Protein AF-A0AAU8BNZ2-F1 (afdb_monomer)

Sequence (186 aa):
MNMQTFDKTEQQNPQNFIAQAVFAVEMVDAGEPTQKQKMAKQLLDTLFPLEIGSHEDVVSYEINYRHVQAFFKNGQHSGLRHNKHFVAYTGDECNPDNILFRDESGTHVEMTIARSKGTGCLELVEIDDIQIETCTTFGAYKEIGLRHWVSLVKGDEKRHPSASNEDKEYVAKGGDDYCLTFSYAC

pLDDT: mean 83.49, std 17.75, range [32.28, 98.56]

InterPro domains:
  IPR006253 Malate synthase G [PTHR42739] (18-180)
  IPR011076 Malate synthase superfamily [SSF51645] (37-180)
  IPR048357 Malate synthase G, alpha-beta insertion domain [PF20658] (39-102)

Nearest PDB structures (foldseek):
  7yqm-assembly1_A  TM=6.591E-01  e=4.263E-10  Escherichia coli DH5[alpha]
  7yqn-assembly2_B  TM=6.707E-01  e=1.363E-09  Escherichia coli DH5[alpha]
  1p7t-assembly2_B  TM=6.413E-01  e=1.900E-09  Escherichia coli str. K-12 substr. W3110
  1d8c-assembly1_A  TM=6.359E-01  e=2.371E-09  Escherichia coli
  5oas-assembly1_A  TM=6.299E-01  e=2.959E-09  Pseudomonas aeruginosa PAO1

Radius of gyration: 17.85 Å; Cα contacts (8 Å, |Δi|>4): 347; chains: 1; bounding box: 49×50×46 Å

Solvent-accessible surface area (backbone atoms only — not comparable to full-atom values): 10464 Å² total; per-residue (Å²): 140,81,87,80,81,81,80,83,73,79,74,82,52,71,71,54,55,55,50,53,51,52,55,52,25,60,59,29,73,76,44,59,73,70,54,27,48,49,48,56,25,52,47,41,41,70,78,60,30,42,63,57,77,53,58,72,59,21,40,46,54,30,54,54,96,62,33,60,35,38,30,34,89,87,75,50,70,27,42,42,62,59,59,80,28,58,48,29,31,35,76,44,48,80,54,44,43,31,44,30,34,35,53,95,91,66,48,42,36,38,39,31,49,43,85,77,87,73,84,84,65,96,50,66,56,50,69,55,32,37,31,40,52,47,74,52,66,41,69,100,80,38,49,37,32,37,39,35,37,36,35,52,62,43,45,46,102,84,58,44,82,33,74,48,76,57,68,45,76,31,37,22,48,87,70,46,85,38,76,46,60,27,63,46,77,99

Foldseek 3Di:
DDDDDPPPPPPPDPVVLVVVLQVLLVVLLVDDPVVNQVSVQVNCCVQFNWPDDTLQFFQAWAQDLLFIWTAGPVRDITTTPDRQQFWWFDDHRRHTQKTWGAGPVRKIKIWGWDDDPPPVDRDRTGTPWIWTWDWDFDDPVSQKIFIKIWTRSDADPVRHTDIDQAKDWGQTSVRDIDIDHRMDTD

Organism: NCBI:txid3016528

Secondary structure (DSSP, 8-state):
-------------HHHHHHHHHHHHHHHHTS-HHHHHHHHHHHHHHHS-BSSS-GGGEEEEEEETTEEEEEETTS-EE-BTTGGGEEEEEEETTEEEEEEEE-TTS-EEEEEEP-----SS-PPPPEEEEEEEEEEEESTT--EEEEEEEEEEEE-TT--EEEE---EEEEETTSSEEEE-SEEE-

Mean predicted aligned error: 8.46 Å

Structure (mmCIF, N/CA/C/O backbone):
data_AF-A0AAU8BNZ2-F1
#
_entry.id   AF-A0AAU8BNZ2-F1
#
loop_
_atom_site.group_PDB
_atom_site.id
_atom_site.type_symbol
_atom_site.label_atom_id
_atom_site.label_alt_id
_atom_site.label_comp_id
_atom_site.label_asym_id
_atom_site.label_entity_id
_atom_site.label_seq_id
_atom_site.pdbx_PDB_ins_code
_atom_site.Cartn_x
_atom_site.Cartn_y
_atom_site.Cartn_z
_atom_site.occupancy
_atom_site.B_iso_or_equiv
_atom_site.auth_seq_id
_atom_site.auth_comp_id
_atom_site.auth_asym_id
_atom_site.auth_atom_id
_atom_site.pdbx_PDB_model_num
ATOM 1 N N . MET A 1 1 ? -20.213 36.371 -26.507 1.00 44.88 1 MET A N 1
ATOM 2 C CA . MET A 1 1 ? -20.016 34.915 -26.365 1.00 44.88 1 MET A CA 1
ATOM 3 C C . MET A 1 1 ? -18.618 34.611 -26.846 1.00 44.88 1 MET A C 1
ATOM 5 O O . MET A 1 1 ? -18.329 35.002 -27.962 1.00 44.88 1 MET A O 1
ATOM 9 N N . ASN A 1 2 ? -17.776 34.020 -26.001 1.00 32.28 2 ASN A N 1
ATOM 10 C CA . ASN A 1 2 ? -16.643 33.179 -26.390 1.00 32.28 2 ASN A CA 1
ATOM 11 C C . ASN A 1 2 ? -16.198 32.434 -25.127 1.00 32.28 2 ASN A C 1
ATOM 13 O O . ASN A 1 2 ? -15.594 33.013 -24.229 1.00 32.28 2 ASN A O 1
ATOM 17 N N . MET A 1 3 ? -16.621 31.171 -25.050 1.00 37.97 3 MET A N 1
ATOM 18 C CA . MET A 1 3 ? -16.134 30.170 -24.106 1.00 37.97 3 MET A CA 1
ATOM 19 C C . MET A 1 3 ? -14.663 29.913 -24.410 1.00 37.97 3 MET A C 1
ATOM 21 O O . MET A 1 3 ? -14.335 29.507 -25.521 1.00 37.97 3 MET A O 1
ATOM 25 N N . GLN A 1 4 ? -13.798 30.108 -23.423 1.00 39.19 4 GLN A N 1
ATOM 26 C CA . GLN A 1 4 ? -12.529 29.400 -23.382 1.00 39.19 4 GLN A CA 1
ATOM 27 C C . GLN A 1 4 ? -12.744 28.194 -22.475 1.00 39.19 4 GLN A C 1
ATOM 29 O O . GLN A 1 4 ? -12.939 28.314 -21.267 1.00 39.19 4 GLN A O 1
ATOM 34 N N . THR A 1 5 ? -12.828 27.035 -23.114 1.00 37.66 5 THR A N 1
ATOM 35 C CA . THR A 1 5 ? -12.771 25.720 -22.493 1.00 37.66 5 THR A CA 1
ATOM 36 C C . THR A 1 5 ? -11.451 25.598 -21.743 1.00 37.66 5 THR A C 1
ATOM 38 O O . THR A 1 5 ? -10.381 25.667 -22.342 1.00 37.66 5 THR A O 1
ATOM 41 N N . PHE A 1 6 ? -11.534 25.452 -20.422 1.00 34.31 6 PHE A N 1
ATOM 42 C CA . PHE A 1 6 ? -10.404 25.039 -19.604 1.00 34.31 6 PHE A CA 1
ATOM 43 C C . PHE A 1 6 ? -10.129 23.563 -19.894 1.00 34.31 6 PHE A C 1
ATOM 45 O O . PHE A 1 6 ? -10.823 22.688 -19.377 1.00 34.31 6 PHE A O 1
ATOM 52 N N . ASP A 1 7 ? -9.131 23.299 -20.732 1.00 32.88 7 ASP A N 1
ATOM 53 C CA . ASP A 1 7 ? -8.509 21.983 -20.834 1.00 32.88 7 ASP A CA 1
ATOM 54 C C . ASP A 1 7 ? -7.762 21.705 -19.522 1.00 32.88 7 ASP A C 1
ATOM 56 O O . ASP A 1 7 ? -6.648 22.177 -19.289 1.00 32.88 7 ASP A O 1
ATOM 60 N N . LYS A 1 8 ? -8.413 20.966 -18.618 1.00 37.59 8 LYS A N 1
ATOM 61 C CA . LYS A 1 8 ? -7.776 20.361 -17.447 1.00 37.59 8 LYS A CA 1
ATOM 62 C C . LYS A 1 8 ? -7.014 19.117 -17.893 1.00 37.59 8 LYS A C 1
ATOM 64 O O . LYS A 1 8 ? -7.462 17.993 -17.697 1.00 37.59 8 LYS A O 1
ATOM 69 N N . THR A 1 9 ? -5.830 19.337 -18.442 1.00 37.81 9 THR A N 1
ATOM 70 C CA . THR A 1 9 ? -4.761 18.336 -18.423 1.00 37.81 9 THR A CA 1
ATOM 71 C C . THR A 1 9 ? -3.697 18.847 -17.465 1.00 37.81 9 THR A C 1
ATOM 73 O O . THR A 1 9 ? -2.650 19.345 -17.866 1.00 37.81 9 THR A O 1
ATOM 76 N N . GLU A 1 10 ? -3.991 18.771 -16.165 1.00 39.38 10 GLU A N 1
ATOM 77 C CA . GLU A 1 10 ? -2.924 18.745 -15.167 1.00 39.38 10 GLU A CA 1
ATOM 78 C C . GLU A 1 10 ? -2.224 17.398 -15.333 1.00 39.38 10 GLU A C 1
ATOM 80 O O . GLU A 1 10 ? -2.637 16.380 -14.784 1.00 39.38 10 GLU A O 1
ATOM 85 N N . GLN A 1 11 ? -1.189 17.381 -16.169 1.00 39.09 11 GLN A N 1
ATOM 86 C CA . GLN A 1 11 ? -0.196 16.322 -16.135 1.00 39.09 11 GLN A CA 1
ATOM 87 C C . GLN A 1 11 ? 0.380 16.316 -14.716 1.00 39.09 11 GLN A C 1
ATOM 89 O O . GLN A 1 11 ? 1.085 17.249 -14.325 1.00 39.09 11 GLN A O 1
ATOM 94 N N . GLN A 1 12 ? 0.028 15.302 -13.925 1.00 42.19 12 GLN A N 1
ATOM 95 C CA . GLN A 1 12 ? 0.607 15.074 -12.606 1.00 42.19 12 GLN A CA 1
ATOM 96 C C . GLN A 1 12 ? 2.117 14.880 -12.782 1.00 42.19 12 GLN A C 1
ATOM 98 O O . GLN A 1 12 ? 2.588 13.836 -13.225 1.00 42.19 12 GLN A O 1
ATOM 103 N N . ASN A 1 13 ? 2.880 15.937 -12.501 1.00 40.50 13 ASN A N 1
ATOM 104 C CA . ASN A 1 13 ? 4.335 15.900 -12.479 1.00 40.50 13 ASN A CA 1
ATOM 105 C C . ASN A 1 13 ? 4.779 14.897 -11.391 1.00 40.50 13 ASN A C 1
ATOM 107 O O . ASN A 1 13 ? 4.396 15.095 -10.236 1.00 40.50 13 ASN A O 1
ATOM 111 N N . PRO A 1 14 ? 5.599 13.874 -11.696 1.00 46.03 14 PRO A N 1
ATOM 112 C CA . PRO A 1 14 ? 6.108 12.910 -10.711 1.00 46.03 14 PRO A CA 1
ATOM 113 C C . PRO A 1 14 ? 6.789 13.564 -9.496 1.00 46.03 14 PRO A C 1
ATOM 115 O O . PRO A 1 14 ? 6.721 13.048 -8.382 1.00 46.03 14 PRO A O 1
ATOM 118 N N . GLN A 1 15 ? 7.381 14.753 -9.676 1.00 48.25 15 GLN A N 1
ATOM 119 C CA . GLN A 1 15 ? 7.968 15.535 -8.579 1.00 48.25 15 GLN A CA 1
ATOM 120 C C . GLN A 1 15 ? 6.926 16.043 -7.567 1.00 48.25 15 GLN A C 1
ATOM 122 O O . GLN A 1 15 ? 7.262 16.235 -6.401 1.00 48.25 15 GLN A O 1
ATOM 127 N N . ASN A 1 16 ? 5.663 16.217 -7.971 1.00 56.03 16 ASN A N 1
ATOM 128 C CA . ASN A 1 16 ? 4.590 16.637 -7.068 1.00 56.03 16 ASN A CA 1
ATOM 129 C C . ASN A 1 16 ? 4.099 15.484 -6.187 1.00 56.03 16 ASN A C 1
ATOM 131 O O . ASN A 1 16 ? 3.723 15.737 -5.050 1.00 56.03 16 ASN A O 1
ATOM 135 N N . PHE A 1 17 ? 4.128 14.240 -6.672 1.00 61.19 17 PHE A N 1
ATOM 136 C CA . PHE A 1 17 ? 3.669 13.070 -5.915 1.00 61.19 17 PHE A CA 1
ATOM 137 C C . PHE A 1 17 ? 4.574 12.789 -4.713 1.00 61.19 17 PHE A C 1
ATOM 139 O O . PHE A 1 17 ? 4.103 12.703 -3.582 1.00 61.19 17 PHE A O 1
ATOM 146 N N . ILE A 1 18 ? 5.890 12.743 -4.944 1.00 62.84 18 ILE A N 1
ATOM 147 C CA . ILE A 1 18 ? 6.873 12.543 -3.874 1.00 62.84 18 ILE A CA 1
ATOM 148 C C . ILE A 1 18 ? 6.865 13.742 -2.919 1.00 62.84 18 ILE A C 1
ATOM 150 O O . ILE A 1 18 ? 6.886 13.544 -1.713 1.00 62.84 18 ILE A O 1
ATOM 154 N N . ALA A 1 19 ? 6.768 14.979 -3.418 1.00 56.19 19 ALA A N 1
ATOM 155 C CA . ALA A 1 19 ? 6.710 16.160 -2.556 1.00 56.19 19 ALA A CA 1
ATOM 156 C C . ALA A 1 19 ? 5.435 16.212 -1.694 1.00 56.19 19 ALA A C 1
ATOM 158 O O . ALA A 1 19 ? 5.510 16.564 -0.521 1.00 56.19 19 ALA A O 1
ATOM 159 N N . GLN A 1 20 ? 4.275 15.839 -2.243 1.00 60.69 20 GLN A N 1
ATOM 160 C CA . GLN A 1 20 ? 3.019 15.748 -1.490 1.00 60.69 20 GLN A CA 1
ATOM 161 C C . GLN A 1 20 ? 3.072 14.633 -0.447 1.00 60.69 20 GLN A C 1
ATOM 163 O O . GLN A 1 20 ? 2.649 14.846 0.687 1.00 60.69 20 GLN A O 1
ATOM 168 N N . ALA A 1 21 ? 3.638 13.480 -0.806 1.00 60.62 21 ALA A N 1
ATOM 169 C CA . ALA A 1 21 ? 3.847 12.384 0.125 1.00 60.62 21 ALA A CA 1
ATOM 170 C C . ALA A 1 21 ? 4.813 12.786 1.249 1.00 60.62 21 ALA A C 1
ATOM 172 O O . ALA A 1 21 ? 4.456 12.676 2.412 1.00 60.62 21 ALA A O 1
ATOM 173 N N . VAL A 1 22 ? 5.986 13.340 0.932 1.00 61.44 22 VAL A N 1
ATOM 174 C CA . VAL A 1 22 ? 6.991 13.787 1.916 1.00 61.44 22 VAL A CA 1
ATOM 175 C C . VAL A 1 22 ? 6.455 14.903 2.821 1.00 61.44 22 VAL A C 1
ATOM 177 O O . VAL A 1 22 ? 6.654 14.853 4.030 1.00 61.44 22 VAL A O 1
ATOM 180 N N . PHE A 1 23 ? 5.715 15.874 2.280 1.00 60.25 23 PHE A N 1
ATOM 181 C CA . PHE A 1 23 ? 5.073 16.915 3.088 1.00 60.25 23 PHE A CA 1
ATOM 182 C C . PHE A 1 23 ? 4.011 16.333 4.034 1.00 60.25 23 PHE A C 1
ATOM 184 O O . PHE A 1 23 ? 3.923 16.723 5.198 1.00 60.25 23 PHE A O 1
ATOM 191 N N . ALA A 1 24 ? 3.219 15.365 3.561 1.00 56.91 24 ALA A N 1
ATOM 192 C CA . ALA A 1 24 ? 2.272 14.652 4.410 1.00 56.91 24 ALA A CA 1
ATOM 193 C C . ALA A 1 24 ? 2.989 13.846 5.511 1.00 56.91 24 ALA A C 1
ATOM 195 O O . ALA A 1 24 ? 2.503 13.808 6.639 1.00 56.91 24 ALA A O 1
ATOM 196 N N . VAL A 1 25 ? 4.165 13.275 5.226 1.00 56.84 25 VAL A N 1
ATOM 197 C CA . VAL A 1 25 ? 5.012 12.559 6.198 1.00 56.84 25 VAL A CA 1
ATOM 198 C C . VAL A 1 25 ? 5.566 13.457 7.293 1.00 56.84 25 VAL A C 1
ATOM 200 O O . VAL A 1 25 ? 5.488 13.101 8.466 1.00 56.84 25 VAL A O 1
ATOM 203 N N . GLU A 1 26 ? 6.088 14.633 6.952 1.00 59.44 26 GLU A N 1
ATOM 204 C CA . GLU A 1 26 ? 6.565 15.582 7.969 1.00 59.44 26 GLU A CA 1
ATOM 205 C C . GLU A 1 26 ? 5.437 15.991 8.927 1.00 59.44 26 GLU A C 1
ATOM 207 O O . GLU A 1 26 ? 5.643 16.126 10.133 1.00 59.44 26 GLU A O 1
ATOM 212 N N . MET A 1 27 ? 4.213 16.117 8.409 1.00 57.69 27 MET A N 1
ATOM 213 C C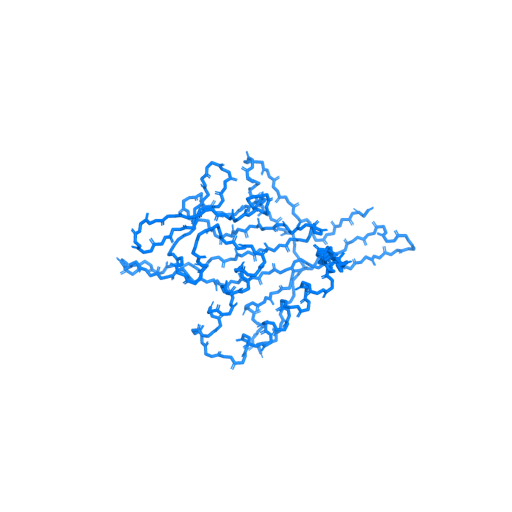A . MET A 1 27 ? 3.025 16.397 9.217 1.00 57.69 27 MET A CA 1
ATOM 214 C C . MET A 1 27 ? 2.586 15.194 10.073 1.00 57.69 27 MET A C 1
ATOM 216 O O . MET A 1 27 ? 2.030 15.386 11.156 1.00 57.69 27 MET A O 1
ATOM 220 N N . VAL A 1 28 ? 2.836 13.964 9.610 1.00 55.91 28 VAL A N 1
ATOM 221 C CA . VAL A 1 28 ? 2.556 12.711 10.333 1.00 55.91 28 VAL A CA 1
ATOM 222 C C . VAL A 1 28 ? 3.452 12.554 11.564 1.00 55.91 28 VAL A C 1
ATOM 224 O O . VAL A 1 28 ? 2.973 12.108 12.608 1.00 55.91 28 VAL A O 1
ATOM 227 N N . ASP A 1 29 ? 4.734 12.908 11.463 1.00 58.22 29 ASP A N 1
ATOM 228 C CA . ASP A 1 29 ? 5.708 12.693 12.542 1.00 58.22 29 ASP A CA 1
ATOM 229 C C . ASP A 1 29 ? 5.550 13.670 13.725 1.00 58.22 29 ASP A C 1
ATOM 231 O O . ASP A 1 29 ? 5.954 13.392 14.855 1.00 58.22 29 ASP A O 1
ATOM 235 N N . ALA A 1 30 ? 4.863 14.792 13.500 1.00 59.09 30 ALA A N 1
ATOM 236 C CA . ALA A 1 30 ? 4.565 15.788 14.526 1.00 59.09 30 ALA A CA 1
ATOM 237 C C . ALA A 1 30 ? 3.330 15.457 15.401 1.00 59.09 30 ALA A C 1
ATOM 239 O O . ALA A 1 30 ? 3.018 16.220 16.318 1.00 59.09 30 ALA A O 1
ATOM 240 N N . GLY A 1 31 ? 2.599 14.368 15.118 1.00 58.19 31 GLY A N 1
ATOM 241 C CA . GLY A 1 31 ? 1.284 14.078 15.706 1.00 58.19 31 GLY A CA 1
ATOM 242 C C . GLY A 1 31 ? 1.212 12.853 16.628 1.00 58.19 31 GLY A C 1
ATOM 243 O O . GLY A 1 31 ? 2.013 11.926 16.551 1.00 58.19 31 GLY A O 1
ATOM 244 N N . GLU A 1 32 ? 0.187 12.823 17.485 1.00 70.88 32 GLU A N 1
ATOM 245 C CA . GLU A 1 32 ? -0.211 11.641 18.268 1.00 70.88 32 GLU A CA 1
ATOM 246 C C . GLU A 1 32 ? -0.549 10.434 17.355 1.00 70.88 32 GLU A C 1
ATOM 248 O O . GLU A 1 32 ? -0.967 10.639 16.208 1.00 70.88 32 GLU A O 1
ATOM 253 N N . PRO A 1 33 ? -0.462 9.175 17.839 1.00 75.19 33 PRO A N 1
ATOM 254 C CA . PRO A 1 33 ? -0.660 7.965 17.025 1.00 75.19 33 PRO A CA 1
ATOM 255 C C . PRO A 1 33 ? -1.929 7.961 16.154 1.00 75.19 33 PRO A C 1
ATOM 257 O O . PRO A 1 33 ? -1.894 7.562 14.991 1.00 75.19 33 PRO A O 1
ATOM 260 N N . THR A 1 34 ? -3.045 8.472 16.677 1.00 78.94 34 THR A N 1
ATOM 261 C CA . THR A 1 34 ? -4.320 8.567 15.948 1.00 78.94 34 THR A CA 1
ATOM 262 C C . THR A 1 34 ? -4.250 9.527 14.758 1.00 78.94 34 THR A C 1
ATOM 264 O O . THR A 1 34 ? -4.819 9.258 13.700 1.00 78.94 34 THR A O 1
ATOM 267 N N . GLN A 1 35 ? -3.544 10.649 14.909 1.00 81.00 35 GLN A N 1
ATOM 268 C CA . GLN A 1 35 ? -3.392 11.644 13.848 1.00 81.00 35 GLN A CA 1
ATOM 269 C C . GLN A 1 35 ? -2.527 11.095 12.710 1.00 81.00 35 GLN A C 1
ATOM 271 O O . GLN A 1 35 ? -2.841 11.287 11.537 1.00 81.00 35 GLN A O 1
ATOM 276 N N . LYS A 1 36 ? -1.480 10.352 13.071 1.00 80.62 36 LYS A N 1
ATOM 277 C CA . LYS A 1 36 ? -0.600 9.636 12.149 1.00 80.62 36 LYS A CA 1
ATOM 278 C C . LYS A 1 36 ? -1.350 8.608 11.306 1.00 80.62 36 LYS A C 1
ATOM 280 O O . LYS A 1 36 ? -1.219 8.619 10.085 1.00 80.62 36 LYS A O 1
ATOM 285 N N . GLN A 1 37 ? -2.205 7.798 11.934 1.00 87.75 37 GLN A N 1
ATOM 286 C CA . GLN A 1 37 ? -3.071 6.856 11.216 1.00 87.75 37 GLN A CA 1
ATOM 287 C C . GLN A 1 37 ? -4.009 7.563 10.238 1.00 87.75 37 GLN A C 1
ATOM 289 O O . GLN A 1 37 ? -4.119 7.160 9.081 1.00 87.75 37 GLN A O 1
ATOM 294 N N . LYS A 1 38 ? -4.654 8.649 10.675 1.00 88.62 38 LYS A N 1
ATOM 295 C CA . LYS A 1 38 ? -5.543 9.425 9.808 1.00 88.62 38 LYS A CA 1
ATOM 296 C C . LYS A 1 38 ? -4.813 9.940 8.568 1.00 88.62 38 LYS A C 1
ATOM 298 O O . LYS A 1 38 ? -5.280 9.746 7.454 1.00 88.62 38 LYS A O 1
ATOM 303 N N . MET A 1 39 ? -3.645 10.542 8.756 1.00 85.19 39 MET A N 1
ATOM 304 C CA . MET A 1 39 ? -2.854 11.107 7.664 1.00 85.19 39 MET A CA 1
ATOM 305 C C . MET A 1 39 ? -2.344 10.040 6.684 1.00 85.19 39 MET A C 1
ATOM 307 O O . MET A 1 39 ? -2.421 10.246 5.476 1.00 85.19 39 MET A O 1
ATOM 311 N N . ALA A 1 40 ? -1.902 8.876 7.173 1.00 89.00 40 ALA A N 1
ATOM 312 C CA . ALA A 1 40 ? -1.520 7.753 6.312 1.00 89.00 40 ALA A CA 1
ATOM 313 C C . ALA A 1 40 ? -2.688 7.300 5.416 1.00 89.00 40 ALA A C 1
ATOM 315 O O . ALA A 1 40 ? -2.525 7.079 4.218 1.00 89.00 40 ALA A O 1
ATOM 316 N N . LYS A 1 41 ? -3.898 7.225 5.975 1.00 92.81 41 LYS A N 1
ATOM 317 C CA . LYS A 1 41 ? -5.099 6.847 5.222 1.00 92.81 41 LYS A CA 1
ATOM 318 C C . LYS A 1 41 ? -5.553 7.933 4.241 1.00 92.81 41 LYS A C 1
ATOM 320 O O . LYS A 1 41 ? -5.935 7.610 3.122 1.00 92.81 41 LYS A O 1
ATOM 325 N N . GLN A 1 42 ? -5.419 9.208 4.601 1.00 91.06 42 GLN A N 1
ATOM 326 C CA . GLN A 1 42 ? -5.664 10.333 3.687 1.00 91.06 42 GLN A CA 1
ATOM 327 C C . GLN A 1 42 ? -4.679 10.371 2.516 1.00 91.06 42 GLN A C 1
ATOM 329 O O . GLN A 1 42 ? -5.050 10.747 1.400 1.00 91.06 42 GLN A O 1
ATOM 334 N N . LEU A 1 43 ? -3.428 9.965 2.750 1.00 89.25 43 LEU A N 1
ATOM 335 C CA . LEU A 1 43 ? -2.461 9.782 1.677 1.00 89.25 43 LEU A CA 1
ATOM 336 C C . LEU A 1 43 ? -2.964 8.714 0.699 1.00 89.25 43 LEU A C 1
ATOM 338 O O . LEU A 1 43 ? -3.023 8.979 -0.497 1.00 89.25 43 LEU A O 1
ATOM 342 N N . LEU A 1 44 ? -3.417 7.557 1.186 1.00 93.56 44 LEU A N 1
ATOM 343 C CA . LEU A 1 44 ? -4.000 6.519 0.328 1.00 93.56 44 LEU A CA 1
ATOM 344 C C . LEU A 1 44 ? -5.225 7.023 -0.447 1.00 93.56 44 LEU A C 1
ATOM 346 O O . LEU A 1 44 ? -5.301 6.791 -1.647 1.00 93.56 44 LEU A O 1
ATOM 350 N N . ASP A 1 45 ? -6.122 7.792 0.178 1.00 94.62 45 ASP A N 1
ATOM 351 C CA . ASP A 1 45 ? -7.262 8.405 -0.527 1.00 94.62 45 ASP A CA 1
ATOM 352 C C . ASP A 1 45 ? -6.824 9.365 -1.643 1.00 94.62 45 ASP A C 1
ATOM 354 O O . ASP A 1 45 ? -7.513 9.514 -2.653 1.00 94.62 45 ASP A O 1
ATOM 358 N N . THR A 1 46 ? -5.677 10.021 -1.477 1.00 91.19 46 THR A N 1
ATOM 359 C CA . THR A 1 46 ? -5.129 10.943 -2.477 1.00 91.19 46 THR A CA 1
ATOM 360 C C . THR A 1 46 ? -4.480 10.189 -3.637 1.00 91.19 46 THR A C 1
ATOM 362 O O . THR A 1 46 ? -4.699 10.541 -4.796 1.00 91.19 46 THR A O 1
ATOM 365 N N . LEU A 1 47 ? -3.681 9.159 -3.338 1.00 90.50 47 LEU A N 1
ATOM 366 C CA . LEU A 1 47 ? -2.879 8.444 -4.336 1.00 90.50 47 LEU A CA 1
ATOM 367 C C . LEU A 1 47 ? -3.667 7.325 -5.032 1.00 90.50 47 LEU A C 1
ATOM 369 O O . LEU A 1 47 ? -3.576 7.154 -6.246 1.00 90.50 47 LEU A O 1
ATOM 373 N N . PHE A 1 48 ? -4.462 6.576 -4.270 1.00 95.12 48 PHE A N 1
ATOM 374 C CA . PHE A 1 48 ? -5.176 5.376 -4.705 1.00 95.12 48 PHE A CA 1
ATOM 375 C C . PHE A 1 48 ? -6.626 5.382 -4.193 1.00 95.12 48 PHE A C 1
ATOM 377 O O . PHE A 1 48 ? -7.028 4.450 -3.504 1.00 95.12 48 PHE A O 1
ATOM 384 N N . PRO A 1 49 ? -7.438 6.403 -4.538 1.00 96.75 49 PRO A N 1
ATOM 385 C CA . PRO A 1 49 ? -8.780 6.564 -3.988 1.00 96.75 49 PRO A CA 1
ATOM 386 C C . PRO A 1 49 ? -9.647 5.324 -4.190 1.00 96.75 49 PRO A C 1
ATOM 388 O O . PRO A 1 49 ? -9.661 4.731 -5.276 1.00 96.75 49 PRO A O 1
ATOM 391 N N . LEU A 1 50 ? -10.462 5.011 -3.184 1.00 98.31 50 LEU A N 1
ATOM 392 C CA . LEU A 1 50 ? -11.562 4.065 -3.322 1.00 98.31 50 LEU A CA 1
ATOM 393 C C . LEU A 1 50 ? -12.626 4.611 -4.289 1.00 98.31 50 LEU A C 1
ATOM 395 O O . LEU A 1 50 ? -12.793 5.824 -4.476 1.00 98.31 50 LEU A O 1
ATOM 399 N N . GLU A 1 51 ? -13.351 3.706 -4.943 1.00 98.06 51 GLU A N 1
ATOM 400 C CA . GLU A 1 51 ? -14.512 4.086 -5.751 1.00 98.06 51 GLU A CA 1
ATOM 401 C C . GLU A 1 51 ? -15.602 4.713 -4.869 1.00 98.06 51 GLU A C 1
ATOM 403 O O . GLU A 1 51 ? -16.156 5.760 -5.214 1.00 98.06 51 GLU A O 1
ATOM 408 N N . ILE A 1 52 ? -15.846 4.109 -3.702 1.00 96.56 52 ILE A N 1
ATOM 409 C CA . ILE A 1 52 ? -16.819 4.535 -2.700 1.00 96.56 52 ILE A CA 1
ATOM 410 C C . ILE A 1 52 ? -16.159 4.513 -1.316 1.00 96.56 52 ILE A C 1
ATOM 412 O O . ILE A 1 52 ? -15.502 3.544 -0.946 1.00 96.56 52 ILE A O 1
ATOM 416 N N . GLY A 1 53 ? -16.397 5.558 -0.522 1.00 96.62 53 GLY A N 1
ATOM 417 C CA . GLY A 1 53 ? -15.868 5.669 0.840 1.00 96.62 53 GLY A CA 1
ATOM 418 C C . GLY A 1 53 ? -14.437 6.205 0.892 1.00 96.62 53 GLY A C 1
ATOM 419 O O . GLY A 1 53 ? -13.955 6.805 -0.067 1.00 96.62 53 GLY A O 1
ATOM 420 N N . SER A 1 54 ? -13.795 6.020 2.044 1.00 97.31 54 SER A N 1
ATOM 421 C CA . SER A 1 54 ? -12.431 6.467 2.339 1.00 97.31 54 SER A CA 1
ATOM 422 C C . SER A 1 54 ? -11.658 5.351 3.033 1.00 97.31 54 SER A C 1
ATOM 424 O O . SER A 1 54 ? -12.237 4.575 3.800 1.00 97.31 54 SER A O 1
ATOM 426 N N . HIS A 1 55 ? -10.343 5.303 2.810 1.00 97.06 55 HIS A N 1
ATOM 427 C CA . HIS A 1 55 ? -9.437 4.418 3.542 1.00 97.06 55 HIS A CA 1
ATOM 428 C C . HIS A 1 55 ? -9.536 4.607 5.073 1.00 97.06 55 HIS A C 1
ATOM 430 O O . HIS A 1 55 ? -9.286 3.653 5.817 1.00 97.06 55 HIS A O 1
ATOM 436 N N . GLU A 1 56 ? -9.953 5.792 5.558 1.00 95.38 56 GLU A N 1
ATOM 437 C CA . GLU A 1 56 ? -10.212 6.097 6.979 1.00 95.38 56 GLU A CA 1
ATOM 438 C C . GLU A 1 56 ? -11.177 5.097 7.637 1.00 95.38 56 GLU A C 1
ATOM 440 O O . GLU A 1 56 ? -10.914 4.649 8.758 1.00 95.38 56 GLU A O 1
ATOM 445 N N . ASP A 1 57 ? -12.220 4.682 6.914 1.00 96.12 57 ASP A N 1
ATOM 446 C CA . ASP A 1 57 ? -13.342 3.887 7.433 1.00 96.12 57 ASP A CA 1
ATOM 447 C C . ASP A 1 57 ? -13.196 2.370 7.222 1.00 96.12 57 ASP A C 1
ATOM 449 O O . ASP A 1 57 ? -14.072 1.589 7.615 1.00 96.12 57 ASP A O 1
ATOM 453 N N . VAL A 1 58 ? -12.098 1.942 6.598 1.00 96.75 58 VAL A N 1
ATOM 454 C CA . VAL A 1 58 ? -11.857 0.537 6.257 1.00 96.75 58 VAL A CA 1
ATOM 455 C C . VAL A 1 58 ? -11.557 -0.283 7.509 1.00 96.75 58 VAL A C 1
ATOM 457 O O . VAL A 1 58 ? -10.844 0.162 8.411 1.00 96.75 58 VAL A O 1
ATOM 460 N N . VAL A 1 59 ? -12.095 -1.501 7.552 1.00 95.25 59 VAL A N 1
ATOM 461 C CA . VAL A 1 59 ? -11.890 -2.474 8.640 1.00 95.25 59 VAL A CA 1
ATOM 462 C C . VAL A 1 59 ? -11.042 -3.666 8.212 1.00 95.25 59 VAL A C 1
ATOM 464 O O . VAL A 1 59 ? -10.349 -4.247 9.039 1.00 95.25 59 VAL A O 1
ATOM 467 N N . SER A 1 60 ? -11.054 -3.999 6.923 1.00 94.69 60 SER A N 1
ATOM 468 C CA . SER A 1 60 ? -10.183 -5.008 6.327 1.00 94.69 60 SER A CA 1
ATOM 469 C C . SER A 1 60 ? -9.998 -4.744 4.836 1.00 94.69 60 SER A C 1
ATOM 471 O O . SER A 1 60 ? -10.856 -4.146 4.179 1.00 94.69 60 SER A O 1
ATOM 473 N N . TYR A 1 61 ? -8.864 -5.202 4.316 1.00 96.94 61 TYR A N 1
ATOM 474 C CA . TYR A 1 61 ? -8.636 -5.338 2.885 1.00 96.94 61 TYR A CA 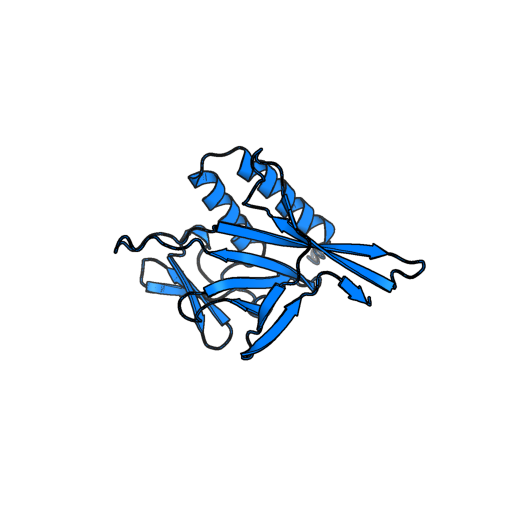1
ATOM 475 C C . TYR A 1 61 ? -8.585 -6.817 2.539 1.00 96.94 61 TYR A C 1
ATOM 477 O O . TYR A 1 61 ? -8.046 -7.605 3.309 1.00 96.94 61 TYR A O 1
ATOM 485 N N . GLU A 1 62 ? -9.094 -7.169 1.371 1.00 97.00 62 GLU A N 1
ATOM 486 C CA . GLU A 1 62 ? -8.972 -8.507 0.802 1.00 97.00 62 GLU A CA 1
ATOM 487 C C . GLU A 1 62 ? -8.610 -8.391 -0.677 1.00 97.00 62 GLU A C 1
ATOM 489 O O . GLU A 1 62 ? -8.903 -7.389 -1.337 1.00 97.00 62 GLU A O 1
ATOM 494 N N . ILE A 1 63 ? -7.985 -9.428 -1.214 1.00 97.4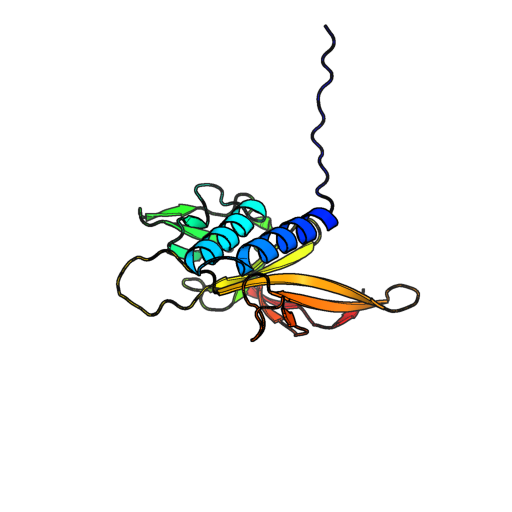4 63 ILE A N 1
ATOM 495 C CA . ILE A 1 63 ? -7.725 -9.587 -2.635 1.00 97.44 63 ILE A CA 1
ATOM 496 C C . ILE A 1 63 ? -8.766 -10.554 -3.183 1.00 97.44 63 ILE A C 1
ATOM 498 O O . ILE A 1 63 ? -8.815 -11.718 -2.808 1.00 97.44 63 ILE A O 1
ATOM 502 N N . ASN A 1 64 ? -9.620 -10.076 -4.082 1.00 94.00 64 ASN A N 1
ATOM 503 C CA . ASN A 1 64 ? -10.681 -10.891 -4.657 1.00 94.00 64 ASN A CA 1
ATOM 504 C C . ASN A 1 64 ? -10.822 -10.599 -6.152 1.00 94.00 64 ASN A C 1
ATOM 506 O O . ASN A 1 64 ? -10.805 -9.443 -6.579 1.00 94.00 64 ASN A O 1
ATOM 510 N N . TYR A 1 65 ? -10.907 -11.656 -6.963 1.00 91.06 65 TYR A N 1
ATOM 511 C CA . TYR A 1 65 ? -10.874 -11.590 -8.428 1.00 91.06 65 TYR A CA 1
ATOM 512 C C . TYR A 1 65 ? -9.746 -10.694 -8.971 1.00 91.06 65 TYR A C 1
ATOM 514 O O . TYR A 1 65 ? -9.952 -9.943 -9.922 1.00 91.06 65 TYR A O 1
ATOM 522 N N . ARG A 1 66 ? -8.539 -10.785 -8.388 1.00 94.19 66 ARG A N 1
ATOM 523 C CA . ARG A 1 66 ? -7.351 -9.996 -8.785 1.00 94.19 66 ARG A CA 1
ATOM 524 C C . ARG A 1 66 ? -7.468 -8.485 -8.528 1.00 94.19 66 ARG A C 1
ATOM 526 O O . ARG A 1 66 ? -6.748 -7.694 -9.144 1.00 94.19 66 ARG A O 1
ATOM 533 N N . HIS A 1 67 ? -8.360 -8.081 -7.628 1.00 96.25 67 HIS A N 1
ATOM 534 C CA . HIS A 1 67 ? -8.587 -6.695 -7.229 1.00 96.25 67 HIS A CA 1
ATOM 535 C C . HIS A 1 67 ? -8.514 -6.541 -5.711 1.00 96.25 67 HIS A C 1
ATOM 537 O O . HIS A 1 67 ? -8.882 -7.455 -4.979 1.00 96.25 67 HIS A O 1
ATOM 543 N N . VAL A 1 68 ? -8.088 -5.365 -5.248 1.00 97.69 68 VAL A N 1
ATOM 544 C CA . VAL A 1 68 ? -8.207 -4.982 -3.836 1.00 97.69 68 VAL A CA 1
ATOM 545 C C . VAL A 1 68 ? -9.663 -4.640 -3.550 1.00 97.69 68 VAL A C 1
ATOM 547 O O . VAL A 1 68 ? -10.253 -3.822 -4.258 1.00 97.69 68 VAL A O 1
ATOM 550 N N . GLN A 1 69 ? -10.219 -5.239 -2.505 1.00 97.75 69 GLN A N 1
ATOM 551 C CA . GLN A 1 69 ? -11.506 -4.883 -1.927 1.00 97.75 69 GLN A CA 1
ATOM 552 C C . GLN A 1 69 ? -11.303 -4.360 -0.510 1.00 97.75 69 GLN A C 1
ATOM 554 O O . GLN A 1 69 ? -10.696 -5.018 0.328 1.00 97.75 69 GLN A O 1
ATOM 559 N N . ALA A 1 70 ? -11.819 -3.166 -0.251 1.00 97.88 70 ALA A N 1
ATOM 560 C CA . ALA A 1 70 ? -11.853 -2.544 1.059 1.00 97.88 70 ALA A CA 1
ATOM 561 C C . ALA A 1 70 ? -13.238 -2.752 1.675 1.00 97.88 70 ALA A C 1
ATOM 563 O O . ALA A 1 70 ? -14.238 -2.364 1.070 1.00 97.88 70 ALA A O 1
ATOM 564 N N . PHE A 1 71 ? -13.301 -3.347 2.863 1.00 96.81 71 PHE A N 1
ATOM 565 C CA . PHE A 1 71 ? -14.546 -3.591 3.589 1.00 96.81 71 PHE A CA 1
ATOM 566 C C . PHE A 1 71 ? -14.770 -2.538 4.669 1.00 96.81 71 PHE A C 1
ATOM 568 O O . PHE A 1 71 ? -13.831 -2.072 5.316 1.00 96.81 71 PHE A O 1
ATOM 575 N N . PHE A 1 72 ? -16.036 -2.197 4.897 1.00 96.31 72 PHE A N 1
ATOM 576 C CA . PHE A 1 72 ? -16.467 -1.201 5.875 1.00 96.31 72 PHE A CA 1
ATOM 577 C C . PHE A 1 72 ? -17.293 -1.837 6.999 1.00 96.31 72 PHE A C 1
ATOM 579 O O . PHE A 1 72 ? -17.893 -2.901 6.843 1.00 96.31 72 PHE A O 1
ATOM 586 N N . LYS A 1 73 ? -17.408 -1.139 8.138 1.00 93.31 73 LYS A N 1
ATOM 587 C CA . LYS A 1 73 ? -18.163 -1.604 9.325 1.00 93.31 73 LYS A CA 1
ATOM 588 C C . LYS A 1 73 ? -19.619 -1.986 9.049 1.00 93.31 73 LYS A C 1
ATOM 590 O O . LYS A 1 73 ? -20.186 -2.802 9.767 1.00 93.31 73 LYS A O 1
ATOM 595 N N . ASN A 1 74 ? -20.238 -1.370 8.046 1.00 91.88 74 ASN A N 1
ATOM 596 C CA . ASN A 1 74 ? -21.629 -1.616 7.667 1.00 91.88 74 ASN A CA 1
ATOM 597 C C . ASN A 1 74 ? -21.803 -2.837 6.738 1.00 91.88 74 ASN A C 1
ATOM 599 O O . ASN A 1 74 ? -22.920 -3.096 6.295 1.00 91.88 74 ASN A O 1
ATOM 603 N N . GLY A 1 75 ? -20.722 -3.559 6.420 1.00 91.38 75 GLY A N 1
ATOM 604 C CA . GLY A 1 75 ? -20.721 -4.707 5.512 1.00 91.38 75 GLY A CA 1
ATOM 605 C C . GLY A 1 75 ? -20.676 -4.344 4.025 1.00 91.38 75 GLY A C 1
ATOM 606 O O . GLY A 1 75 ? -20.666 -5.240 3.183 1.00 91.38 75 GLY A O 1
ATOM 607 N N . GLN A 1 76 ? -20.647 -3.054 3.675 1.00 95.81 76 GLN A N 1
ATOM 608 C CA . GLN A 1 76 ? -20.345 -2.634 2.309 1.00 95.81 76 GLN A CA 1
ATOM 609 C C . GLN A 1 76 ? -18.862 -2.851 2.005 1.00 95.81 76 GLN A C 1
ATOM 611 O O . GLN A 1 76 ? -18.027 -2.907 2.909 1.00 95.81 76 GLN A O 1
ATOM 616 N N . HIS A 1 77 ? -18.545 -2.927 0.717 1.00 96.31 77 HIS A N 1
ATOM 617 C CA . HIS A 1 77 ? -17.180 -2.986 0.220 1.00 96.31 77 HIS A CA 1
ATOM 618 C C . HIS A 1 77 ? -17.013 -2.064 -0.989 1.00 96.31 77 HIS A C 1
ATOM 620 O O . HIS A 1 77 ? -17.989 -1.718 -1.658 1.00 96.31 77 HIS A O 1
ATOM 626 N N . SER A 1 78 ? -15.773 -1.670 -1.262 1.00 97.88 78 SER A N 1
ATOM 627 C CA . SER A 1 78 ? -15.392 -0.886 -2.435 1.00 97.88 78 SER A CA 1
ATOM 628 C C . SER A 1 78 ? -14.085 -1.400 -3.023 1.00 97.88 78 SER A C 1
ATOM 630 O O . SER A 1 78 ? -13.183 -1.800 -2.291 1.00 97.88 78 SER A O 1
ATOM 632 N N . GLY A 1 79 ? -13.956 -1.327 -4.346 1.00 97.88 79 GLY A N 1
ATOM 633 C CA . GLY A 1 79 ? -12.659 -1.417 -5.016 1.00 97.88 79 GLY A CA 1
ATOM 634 C C . GLY A 1 79 ? -11.928 -0.073 -5.038 1.00 97.88 79 GLY A C 1
ATOM 635 O O . GLY A 1 79 ? -12.419 0.937 -4.514 1.00 97.88 79 GLY A O 1
ATOM 636 N N . LEU A 1 80 ? -10.773 -0.051 -5.703 1.00 97.88 80 LEU A N 1
ATOM 637 C CA . LEU A 1 80 ? -10.102 1.194 -6.072 1.00 97.88 80 LEU A CA 1
ATOM 638 C C . LEU A 1 80 ? -10.864 1.858 -7.221 1.00 97.88 80 LEU A C 1
ATOM 640 O O . LEU A 1 80 ? -11.298 1.192 -8.161 1.00 97.88 80 LEU A O 1
ATOM 644 N N . ARG A 1 81 ? -10.905 3.190 -7.240 1.00 97.19 81 ARG A N 1
ATOM 645 C CA . ARG A 1 81 ? -11.411 3.956 -8.389 1.00 97.19 81 ARG A CA 1
ATOM 646 C C . ARG A 1 81 ? -10.669 3.604 -9.679 1.00 97.19 81 ARG A C 1
ATOM 648 O O . ARG A 1 81 ? -11.251 3.581 -10.758 1.00 97.19 81 ARG A O 1
ATOM 655 N N . HIS A 1 82 ? -9.376 3.310 -9.562 1.00 96.12 82 HIS A N 1
ATOM 656 C CA . HIS A 1 82 ? -8.530 2.886 -10.669 1.00 96.12 82 HIS A CA 1
ATOM 657 C C . HIS A 1 82 ? -7.855 1.553 -10.330 1.00 96.12 82 HIS A C 1
ATOM 659 O O . HIS A 1 82 ? -6.674 1.496 -9.992 1.00 96.12 82 HIS A O 1
ATOM 665 N N . ASN A 1 83 ? -8.598 0.453 -10.482 1.00 95.25 83 ASN A N 1
ATOM 666 C CA . ASN A 1 83 ? -8.137 -0.914 -10.190 1.00 95.25 83 ASN A CA 1
ATOM 667 C C . ASN A 1 83 ? -6.822 -1.326 -10.881 1.00 95.25 83 ASN A C 1
ATOM 669 O O . ASN A 1 83 ? -6.173 -2.278 -10.450 1.00 95.25 83 ASN A O 1
ATOM 673 N N . LYS A 1 84 ? -6.403 -0.626 -11.945 1.00 95.38 84 LYS A N 1
ATOM 674 C CA . LYS A 1 84 ? -5.113 -0.856 -12.613 1.00 95.38 84 LYS A CA 1
ATOM 675 C C . LYS A 1 84 ? -3.904 -0.600 -11.705 1.00 95.38 84 LYS A C 1
ATOM 677 O O . LYS A 1 84 ? -2.870 -1.209 -11.956 1.00 95.38 84 LYS A O 1
ATOM 682 N N . HIS A 1 85 ? -4.041 0.258 -10.688 1.00 96.75 85 HIS A N 1
ATOM 683 C CA . HIS A 1 85 ? -2.942 0.608 -9.786 1.00 96.75 85 HIS A CA 1
ATOM 684 C C . HIS A 1 85 ? -2.544 -0.535 -8.866 1.00 96.75 85 HIS A C 1
ATOM 686 O O . HIS A 1 85 ? -1.383 -0.617 -8.499 1.00 96.75 85 HIS A O 1
ATOM 692 N N . PHE A 1 86 ? -3.456 -1.444 -8.526 1.00 98.38 86 PHE A N 1
ATOM 693 C CA . PHE A 1 86 ? -3.079 -2.658 -7.814 1.00 98.38 86 PHE A CA 1
ATOM 694 C C . PHE A 1 86 ? -2.275 -3.586 -8.734 1.00 98.38 86 PHE A C 1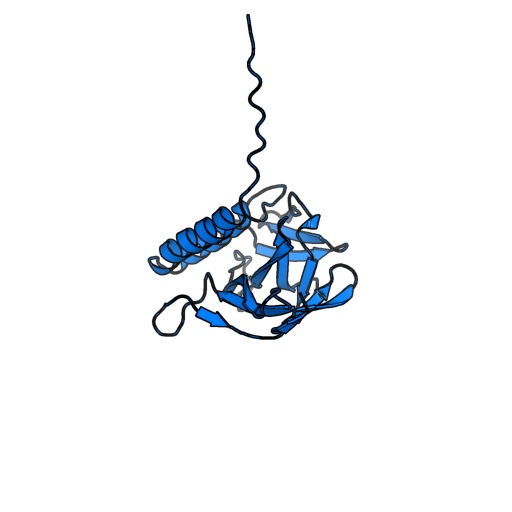
ATOM 696 O O . PHE A 1 86 ? -2.720 -3.915 -9.847 1.00 98.38 86 PHE A O 1
ATOM 703 N N . VAL A 1 87 ? -1.097 -4.008 -8.267 1.00 98.31 87 VAL A N 1
ATOM 704 C CA . VAL A 1 87 ? -0.182 -4.857 -9.043 1.00 98.31 87 VAL A CA 1
ATOM 705 C C . VAL A 1 87 ? 0.213 -6.147 -8.333 1.00 98.31 87 VAL A C 1
ATOM 707 O O . VAL A 1 87 ? 0.297 -7.167 -9.016 1.00 98.31 87 VAL A O 1
ATOM 710 N N . ALA A 1 88 ? 0.408 -6.137 -7.012 1.00 98.50 88 ALA A N 1
ATOM 711 C CA . ALA A 1 88 ? 0.866 -7.308 -6.262 1.00 98.50 88 ALA A CA 1
ATOM 712 C C . ALA A 1 88 ? 0.534 -7.205 -4.762 1.00 98.50 88 ALA A C 1
ATOM 714 O O . ALA A 1 88 ? 0.139 -6.143 -4.288 1.00 98.50 88 ALA A O 1
ATOM 715 N N . TYR A 1 89 ? 0.690 -8.294 -4.015 1.00 98.56 89 TYR A N 1
ATOM 716 C CA . TYR A 1 89 ? 0.473 -8.357 -2.565 1.00 98.56 89 TYR A CA 1
ATOM 717 C C . TYR A 1 89 ? 1.363 -9.432 -1.918 1.00 98.56 89 TYR A C 1
ATOM 719 O O . TYR A 1 89 ? 1.974 -10.244 -2.612 1.00 98.56 89 TYR A O 1
ATOM 727 N N . THR A 1 90 ? 1.431 -9.450 -0.589 1.00 98.12 90 THR A N 1
ATOM 728 C CA . THR A 1 90 ? 1.982 -10.567 0.199 1.00 98.12 90 THR A CA 1
ATOM 729 C C . THR A 1 90 ? 0.963 -11.047 1.229 1.00 98.12 90 THR A C 1
ATOM 731 O O . THR A 1 90 ? 0.013 -10.334 1.558 1.00 98.12 90 THR A O 1
ATOM 734 N N . GLY A 1 91 ? 1.173 -12.246 1.770 1.00 95.56 91 GLY A N 1
ATOM 735 C CA . GLY A 1 91 ? 0.266 -12.852 2.744 1.00 95.56 91 GLY A CA 1
ATOM 736 C C . GLY A 1 91 ? -0.901 -13.586 2.082 1.00 95.56 91 GLY A C 1
ATOM 737 O O . GLY A 1 91 ? -0.803 -14.026 0.936 1.00 95.56 91 GLY A O 1
ATOM 738 N N . ASP A 1 92 ? -1.991 -13.756 2.829 1.00 94.31 92 ASP A N 1
ATOM 739 C CA . ASP A 1 92 ? -3.195 -14.447 2.360 1.00 94.31 92 ASP A CA 1
ATOM 740 C C . ASP A 1 92 ? -4.122 -13.484 1.605 1.00 94.31 92 ASP A C 1
ATOM 742 O O . ASP A 1 92 ? -4.215 -12.311 1.952 1.00 94.31 92 ASP A O 1
ATOM 746 N N . GLU A 1 93 ? -4.849 -13.962 0.595 1.00 95.44 93 GLU A N 1
ATOM 747 C CA . GLU A 1 93 ? -5.803 -13.125 -0.147 1.00 95.44 93 GLU A CA 1
ATOM 748 C C . GLU A 1 93 ? -6.898 -12.539 0.761 1.00 95.44 93 GLU A C 1
ATOM 750 O O . GLU A 1 93 ? -7.298 -11.393 0.579 1.00 95.44 93 GLU A O 1
ATOM 755 N N . CYS A 1 94 ? -7.351 -13.278 1.776 1.00 94.12 94 CYS A N 1
ATOM 756 C CA . CYS A 1 94 ? -8.372 -12.823 2.723 1.00 94.12 94 CYS A CA 1
ATOM 757 C C . CYS A 1 94 ? -7.800 -11.938 3.843 1.00 94.12 94 CYS A C 1
ATOM 759 O O . CYS A 1 94 ? -8.556 -11.341 4.605 1.00 94.12 94 CYS A O 1
ATOM 761 N N . ASN A 1 95 ? -6.476 -11.890 3.998 1.00 93.06 95 ASN A N 1
ATOM 762 C CA . ASN A 1 95 ? -5.804 -11.069 5.001 1.00 93.06 95 ASN A CA 1
ATOM 763 C C . ASN A 1 95 ? -4.370 -10.749 4.537 1.00 93.06 95 ASN A C 1
ATOM 765 O O . ASN A 1 95 ? -3.414 -11.353 5.044 1.00 93.06 95 ASN A O 1
ATOM 769 N N . PRO A 1 96 ? -4.216 -9.847 3.550 1.00 96.50 96 PRO A N 1
ATOM 770 C CA . PRO A 1 96 ? -2.917 -9.516 2.990 1.00 96.50 96 PRO A CA 1
ATOM 771 C C . PRO A 1 96 ? -2.060 -8.798 4.034 1.00 96.50 96 PRO A C 1
ATOM 773 O O . PRO A 1 96 ? -2.552 -7.963 4.792 1.00 96.50 96 PRO A O 1
ATOM 776 N N . ASP A 1 97 ? -0.767 -9.112 4.055 1.00 97.12 97 ASP A N 1
ATOM 777 C CA . ASP A 1 97 ? 0.206 -8.424 4.910 1.00 97.12 97 ASP A CA 1
ATOM 778 C C . ASP A 1 97 ? 0.618 -7.090 4.263 1.00 97.12 97 ASP A C 1
ATOM 780 O O . ASP A 1 97 ? 0.599 -6.041 4.910 1.00 97.12 97 ASP A O 1
ATOM 784 N N . ASN A 1 98 ? 0.937 -7.122 2.963 1.00 97.88 98 ASN A N 1
ATOM 785 C CA . ASN A 1 98 ? 1.273 -5.944 2.168 1.00 97.88 98 ASN A CA 1
ATOM 786 C C . ASN A 1 98 ? 0.431 -5.883 0.893 1.00 97.88 98 ASN A C 1
ATOM 788 O O . ASN A 1 98 ? 0.171 -6.905 0.259 1.00 97.88 98 ASN A O 1
ATOM 792 N N . ILE A 1 99 ? 0.088 -4.671 0.461 1.00 98.44 99 ILE A N 1
ATOM 793 C CA . ILE A 1 99 ? -0.525 -4.406 -0.843 1.00 98.44 99 ILE A CA 1
ATOM 794 C C . ILE A 1 99 ? 0.385 -3.455 -1.618 1.00 98.44 99 ILE A C 1
ATOM 796 O O . ILE A 1 99 ? 0.746 -2.386 -1.128 1.00 98.44 99 ILE A O 1
ATOM 800 N N . LEU A 1 100 ? 0.745 -3.849 -2.837 1.00 98.56 100 LEU A N 1
ATOM 801 C CA . LEU A 1 100 ? 1.607 -3.091 -3.728 1.00 98.56 100 LEU A CA 1
ATOM 802 C C . LEU A 1 100 ? 0.783 -2.401 -4.815 1.00 98.56 100 LEU A C 1
ATOM 804 O O . LEU A 1 100 ? 0.078 -3.036 -5.615 1.00 98.56 100 LEU A O 1
ATOM 808 N N . PHE A 1 101 ? 0.940 -1.086 -4.869 1.00 98.12 101 PHE A N 1
ATOM 809 C CA . PHE A 1 101 ? 0.382 -0.227 -5.893 1.00 98.12 101 PHE A CA 1
ATOM 810 C C . PHE A 1 101 ? 1.467 0.264 -6.850 1.00 98.12 101 PHE A C 1
ATOM 812 O O . PHE A 1 101 ? 2.645 0.338 -6.502 1.00 98.12 101 PHE A O 1
ATOM 819 N N . ARG A 1 102 ? 1.054 0.636 -8.059 1.00 96.06 102 ARG A N 1
ATOM 820 C CA . ARG A 1 102 ? 1.886 1.296 -9.060 1.00 96.06 102 ARG A CA 1
ATOM 821 C C . ARG A 1 102 ? 1.123 2.458 -9.673 1.00 96.06 102 ARG A C 1
ATOM 823 O O . ARG A 1 102 ? 0.028 2.274 -10.214 1.00 96.06 102 ARG A O 1
ATOM 830 N N . ASP A 1 103 ? 1.688 3.651 -9.567 1.00 90.75 103 ASP A N 1
ATOM 831 C CA . ASP A 1 103 ? 1.097 4.858 -10.137 1.00 90.75 103 ASP A CA 1
ATOM 832 C C . ASP A 1 103 ? 1.227 4.885 -11.678 1.00 90.75 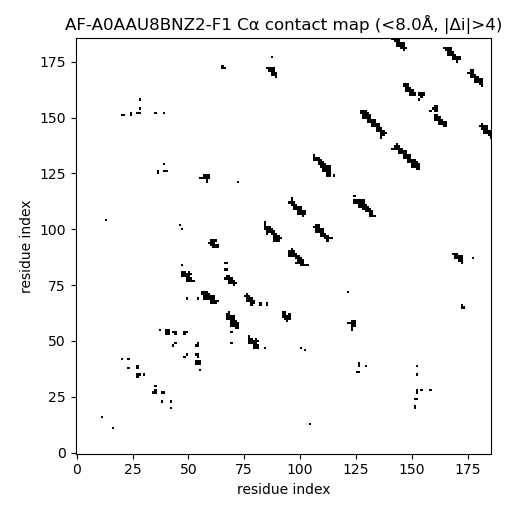103 ASP A C 1
ATOM 834 O O . ASP A 1 103 ? 1.735 3.953 -12.309 1.00 90.75 103 ASP A O 1
ATOM 838 N N . GLU A 1 104 ? 0.752 5.958 -12.312 1.00 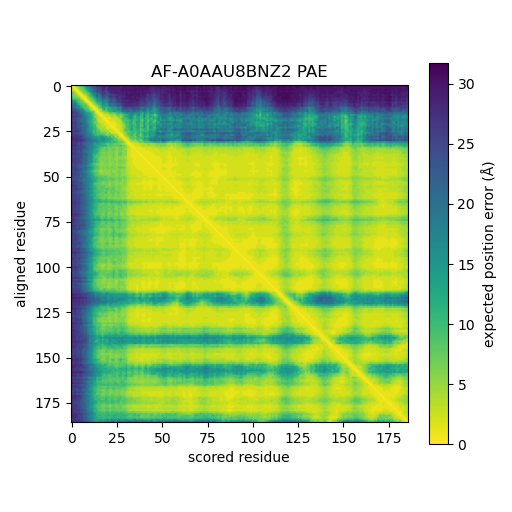88.81 104 GLU A N 1
ATOM 839 C CA . GLU A 1 104 ? 0.866 6.110 -13.770 1.00 88.81 104 GLU A CA 1
ATOM 840 C C . GLU A 1 104 ? 2.293 6.409 -14.248 1.00 88.81 104 GLU A C 1
ATOM 842 O O . GLU A 1 104 ? 2.617 6.118 -15.400 1.00 88.81 104 GLU A O 1
ATOM 847 N N . SER A 1 105 ? 3.148 6.963 -13.380 1.00 87.12 105 SER A N 1
ATOM 848 C CA . SER A 1 105 ? 4.564 7.201 -13.684 1.00 87.12 105 SER A CA 1
ATOM 849 C C . SER A 1 105 ? 5.396 5.914 -13.654 1.00 87.12 105 SER A C 1
ATOM 851 O O . SER A 1 105 ? 6.494 5.865 -14.206 1.00 87.12 105 SER A O 1
ATOM 853 N N . GLY A 1 106 ? 4.845 4.851 -13.067 1.00 90.25 106 GLY A N 1
ATOM 854 C CA . GLY A 1 106 ? 5.476 3.554 -12.905 1.00 90.25 106 GLY A CA 1
ATOM 855 C C . GLY A 1 106 ? 6.135 3.349 -11.542 1.00 90.25 106 GLY A C 1
ATOM 856 O O . GLY A 1 106 ? 6.722 2.283 -11.357 1.00 90.25 106 GLY A O 1
ATOM 857 N N . THR A 1 107 ? 6.006 4.313 -10.629 1.00 91.62 107 THR A N 1
ATOM 858 C CA . THR A 1 107 ? 6.515 4.297 -9.255 1.00 91.62 107 THR A CA 1
ATOM 859 C C . THR A 1 107 ? 5.677 3.366 -8.389 1.00 91.62 107 THR A C 1
ATOM 861 O O . THR A 1 107 ? 4.443 3.435 -8.397 1.00 91.62 107 THR A O 1
ATOM 864 N N . HIS A 1 108 ? 6.340 2.501 -7.626 1.00 96.06 108 HIS A N 1
ATOM 865 C CA . HIS A 1 108 ? 5.668 1.608 -6.693 1.00 96.06 108 HIS A CA 1
ATOM 866 C C . HIS A 1 108 ? 5.427 2.264 -5.331 1.00 96.06 108 HIS A C 1
ATOM 868 O O . HIS A 1 108 ? 6.265 3.006 -4.814 1.00 96.06 108 HIS A O 1
ATOM 874 N N . VAL A 1 109 ? 4.284 1.937 -4.732 1.00 96.25 109 VAL A N 1
ATOM 875 C CA . VAL A 1 109 ? 3.943 2.289 -3.352 1.00 96.25 109 VAL A CA 1
ATOM 876 C C . VAL A 1 109 ? 3.469 1.035 -2.638 1.00 96.25 109 VAL A C 1
ATOM 878 O O . VAL A 1 109 ? 2.501 0.406 -3.060 1.00 96.25 109 VAL A O 1
ATOM 881 N N . GLU A 1 110 ? 4.151 0.666 -1.566 1.00 97.31 110 GLU A N 1
ATOM 882 C CA . GLU A 1 110 ? 3.774 -0.446 -0.703 1.00 97.31 110 GLU A CA 1
ATOM 883 C C . GLU A 1 110 ? 2.996 0.077 0.503 1.00 97.31 110 GLU A C 1
ATOM 885 O O . GLU A 1 110 ? 3.424 1.019 1.165 1.00 97.31 110 GLU A O 1
ATOM 890 N N . MET A 1 111 ? 1.867 -0.556 0.803 1.00 96.88 111 MET A N 1
ATOM 891 C CA . MET A 1 111 ? 1.132 -0.379 2.050 1.00 96.88 111 MET A CA 1
ATOM 892 C C . MET A 1 111 ? 1.282 -1.644 2.893 1.00 96.88 111 MET A C 1
ATOM 894 O O . MET A 1 111 ? 0.841 -2.711 2.466 1.00 96.88 111 MET A O 1
ATOM 898 N N . THR A 1 112 ? 1.836 -1.513 4.096 1.00 97.06 112 THR A N 1
ATOM 899 C CA . THR A 1 112 ? 1.911 -2.587 5.094 1.00 97.06 112 THR A CA 1
ATOM 900 C C . THR A 1 112 ? 0.764 -2.448 6.081 1.00 97.06 112 THR A C 1
ATOM 902 O O . THR A 1 112 ? 0.584 -1.407 6.720 1.00 97.06 112 THR A O 1
ATOM 905 N N . ILE A 1 113 ? -0.021 -3.511 6.217 1.00 95.69 113 ILE A N 1
ATOM 906 C CA . ILE A 1 113 ? -1.175 -3.555 7.111 1.00 95.69 113 ILE A CA 1
ATOM 907 C C . ILE A 1 113 ? -0.707 -3.982 8.505 1.00 95.69 113 ILE A C 1
ATOM 909 O O . ILE A 1 113 ? 0.054 -4.937 8.668 1.00 95.69 113 ILE A O 1
ATOM 913 N N . ALA A 1 114 ? -1.161 -3.273 9.541 1.00 91.81 114 ALA A N 1
ATOM 914 C CA . ALA A 1 114 ? -0.828 -3.635 10.910 1.00 91.81 114 ALA A CA 1
ATOM 915 C C . ALA A 1 114 ? -1.521 -4.939 11.309 1.00 91.81 114 ALA A C 1
ATOM 917 O O . ALA A 1 114 ? -2.729 -5.115 11.132 1.00 91.81 114 ALA A O 1
ATOM 918 N N . ARG A 1 115 ? -0.760 -5.853 11.918 1.00 82.06 115 ARG A N 1
ATOM 919 C CA . ARG A 1 115 ? -1.320 -7.098 12.451 1.00 82.06 115 ARG A CA 1
ATOM 920 C C . ARG A 1 115 ? -2.287 -6.789 13.590 1.00 82.06 115 ARG A C 1
ATOM 922 O O . ARG A 1 115 ? -1.875 -6.337 14.660 1.00 82.06 115 ARG A O 1
ATOM 929 N N . SER A 1 116 ? -3.565 -7.091 13.377 1.00 71.19 116 SER A N 1
ATOM 930 C CA . SER A 1 116 ? -4.574 -6.996 14.430 1.00 71.19 116 SER A CA 1
ATOM 931 C C . SER A 1 116 ? -4.276 -7.997 15.549 1.00 71.19 116 SER A C 1
ATOM 933 O O . SER A 1 116 ? -3.958 -9.161 15.303 1.00 71.19 116 SER A O 1
ATOM 935 N N . LYS A 1 117 ? -4.406 -7.559 16.805 1.00 61.22 117 LYS A N 1
ATOM 936 C CA . LYS A 1 117 ? -4.169 -8.402 17.992 1.00 61.22 117 LYS A CA 1
ATOM 937 C C . LYS A 1 117 ? -5.335 -9.343 18.325 1.00 61.22 117 LYS A C 1
ATOM 939 O O . LYS A 1 117 ? -5.313 -9.968 19.381 1.00 61.22 117 LYS A O 1
ATOM 944 N N . GLY A 1 118 ? -6.337 -9.464 17.449 1.00 59.88 118 GLY A N 1
ATOM 945 C CA . GLY A 1 118 ? -7.445 -10.403 17.632 1.00 59.88 118 GLY A CA 1
ATOM 946 C C . GLY A 1 118 ? -8.318 -10.058 18.839 1.00 59.88 118 GLY A C 1
ATOM 947 O O . GLY A 1 118 ? -8.587 -10.914 19.676 1.00 59.88 118 GLY A O 1
ATOM 948 N N . THR A 1 119 ? -8.760 -8.801 18.946 1.00 67.31 119 THR A N 1
ATOM 949 C CA . THR A 1 119 ? -9.603 -8.329 20.062 1.00 67.31 119 THR A CA 1
ATOM 950 C C . THR A 1 119 ? -11.038 -8.873 20.013 1.00 67.31 119 THR A C 1
ATOM 952 O O . THR A 1 119 ? -11.781 -8.726 20.979 1.00 67.31 119 THR A O 1
ATOM 955 N N . GLY A 1 120 ? -11.444 -9.504 18.902 1.00 66.38 120 GLY A N 1
ATOM 956 C CA . GLY A 1 120 ? -12.820 -9.957 18.657 1.00 66.38 120 GLY A CA 1
ATOM 957 C C . GLY A 1 120 ? -13.793 -8.822 18.313 1.00 66.38 120 GLY A C 1
ATOM 958 O O . GLY A 1 120 ? -14.960 -9.085 18.023 1.00 66.38 120 GLY A O 1
ATOM 959 N N . CYS A 1 121 ? -13.318 -7.574 18.315 1.00 74.25 121 CYS A N 1
ATOM 960 C CA . CYS A 1 121 ? -14.066 -6.385 17.933 1.00 74.25 121 CYS A CA 1
ATOM 961 C C . CYS A 1 121 ? -13.734 -5.979 16.494 1.00 74.25 121 CYS A C 1
ATOM 963 O O . CYS A 1 121 ? -12.598 -6.102 16.040 1.00 74.25 121 CYS A O 1
ATOM 965 N N . LEU A 1 122 ? -14.736 -5.457 15.785 1.00 78.75 122 LEU A N 1
ATOM 966 C CA . LEU A 1 122 ? -14.578 -4.961 14.421 1.00 78.75 122 LEU A CA 1
ATOM 967 C C . LEU A 1 122 ? -13.993 -3.538 14.465 1.00 78.75 122 LEU A C 1
ATOM 969 O O . LEU A 1 122 ? -14.709 -2.539 14.607 1.00 78.75 122 LEU A O 1
ATOM 973 N N . GLU A 1 123 ? -12.668 -3.464 14.433 1.00 88.25 123 GLU A N 1
ATOM 974 C CA . GLU A 1 123 ? -11.893 -2.226 14.525 1.00 88.25 123 GLU A CA 1
ATOM 975 C C . GLU A 1 123 ? -11.506 -1.705 13.136 1.00 88.25 123 GLU A C 1
ATOM 977 O O . GLU A 1 123 ? -11.580 -2.424 12.142 1.00 88.25 123 GLU A O 1
ATOM 982 N N . LEU A 1 124 ? -11.158 -0.418 13.054 1.00 92.50 124 LEU A N 1
ATOM 983 C CA . LEU A 1 124 ? -10.629 0.139 11.811 1.00 92.50 124 LEU A CA 1
ATOM 984 C C . LEU A 1 124 ? -9.241 -0.449 11.568 1.00 92.50 124 LEU A C 1
ATOM 986 O O . LEU A 1 124 ? -8.454 -0.557 12.506 1.00 92.50 124 LEU A O 1
ATOM 990 N N . VAL A 1 125 ? -8.937 -0.781 10.317 1.00 92.75 125 VAL A N 1
ATOM 991 C CA . VAL A 1 125 ? -7.619 -1.298 9.951 1.00 92.75 125 VAL A CA 1
ATOM 992 C C . VAL A 1 125 ? -6.567 -0.230 10.232 1.00 92.75 125 VAL A C 1
ATOM 994 O O . VAL A 1 125 ? -6.763 0.935 9.882 1.00 92.75 125 VAL A O 1
ATOM 997 N N . GLU A 1 126 ? -5.469 -0.598 10.875 1.00 92.69 126 GLU A N 1
ATOM 998 C CA . GLU A 1 126 ? -4.326 0.294 11.056 1.00 92.69 126 GLU A CA 1
ATOM 999 C C . GLU A 1 126 ? -3.301 0.044 9.947 1.00 92.69 126 GLU A C 1
ATOM 1001 O O . GLU A 1 126 ? -3.103 -1.086 9.496 1.00 92.69 126 GLU A O 1
ATOM 1006 N N . ILE A 1 127 ? -2.657 1.117 9.494 1.00 93.44 127 ILE A N 1
ATOM 1007 C CA . ILE A 1 127 ? -1.569 1.059 8.522 1.00 93.44 127 ILE A CA 1
ATOM 1008 C C . ILE A 1 127 ? -0.259 1.108 9.297 1.00 93.44 127 ILE A C 1
ATOM 1010 O O . ILE A 1 127 ? 0.023 2.087 9.989 1.00 93.44 127 ILE A O 1
ATOM 1014 N N . ASP A 1 128 ? 0.515 0.033 9.214 1.00 92.50 128 ASP A N 1
ATOM 1015 C CA . ASP A 1 128 ? 1.795 -0.090 9.907 1.00 92.50 128 ASP A CA 1
ATOM 1016 C C . ASP A 1 128 ? 2.874 0.722 9.192 1.00 92.50 128 ASP A C 1
ATOM 1018 O O . ASP A 1 128 ? 3.627 1.453 9.836 1.00 92.50 128 ASP A O 1
ATOM 1022 N N . ASP A 1 129 ? 2.911 0.643 7.858 1.00 93.06 129 ASP A N 1
ATOM 1023 C CA . ASP A 1 129 ? 3.769 1.502 7.051 1.00 93.06 129 ASP A CA 1
ATOM 1024 C C . ASP A 1 129 ? 3.211 1.809 5.657 1.00 93.06 129 ASP A C 1
ATOM 1026 O O . ASP A 1 129 ? 2.383 1.074 5.120 1.00 93.06 129 ASP A O 1
ATOM 1030 N N . ILE A 1 130 ? 3.694 2.901 5.067 1.00 93.00 130 ILE A N 1
ATOM 1031 C CA . ILE A 1 130 ? 3.578 3.185 3.636 1.00 93.00 130 ILE A CA 1
ATOM 1032 C C . ILE A 1 130 ? 4.988 3.460 3.131 1.00 93.00 130 ILE A C 1
ATOM 1034 O O . ILE A 1 130 ? 5.663 4.338 3.662 1.00 93.00 130 ILE A O 1
ATOM 1038 N N . GLN A 1 131 ? 5.434 2.737 2.109 1.00 93.50 131 GLN A N 1
ATOM 1039 C CA . GLN A 1 131 ? 6.759 2.916 1.526 1.00 93.50 131 GLN A CA 1
ATOM 1040 C C . GLN A 1 131 ? 6.663 3.303 0.058 1.00 93.50 131 GLN A C 1
ATOM 1042 O O . GLN A 1 131 ? 5.950 2.665 -0.714 1.00 93.50 131 GLN A O 1
ATOM 1047 N N . ILE A 1 132 ? 7.399 4.338 -0.340 1.00 92.31 132 ILE A N 1
ATOM 1048 C CA . ILE A 1 132 ? 7.471 4.788 -1.733 1.00 92.31 132 ILE A CA 1
ATOM 1049 C C . ILE A 1 132 ? 8.803 4.375 -2.341 1.00 92.31 132 ILE A C 1
ATOM 1051 O O . ILE A 1 132 ? 9.866 4.561 -1.747 1.00 92.31 132 ILE A O 1
ATOM 1055 N N . GLU A 1 133 ? 8.736 3.848 -3.557 1.00 92.75 133 GLU A N 1
ATOM 1056 C CA . GLU A 1 133 ? 9.905 3.601 -4.382 1.00 92.75 133 GLU A CA 1
ATOM 1057 C C . GLU A 1 133 ? 10.535 4.913 -4.863 1.00 92.75 133 GLU A C 1
ATOM 1059 O O . GLU A 1 133 ? 9.877 5.796 -5.411 1.00 92.75 133 GLU A O 1
ATOM 1064 N N . THR A 1 134 ? 11.854 4.996 -4.754 1.00 89.69 134 THR A N 1
ATOM 1065 C CA . THR A 1 134 ? 12.667 5.971 -5.478 1.00 89.69 134 THR A CA 1
ATOM 1066 C C . THR A 1 134 ? 13.851 5.262 -6.129 1.00 89.69 134 THR A C 1
ATOM 1068 O O . THR A 1 134 ? 14.149 4.109 -5.812 1.00 89.69 134 THR A O 1
ATOM 1071 N N . CYS A 1 135 ? 14.542 5.925 -7.055 1.00 88.50 135 CYS A N 1
ATOM 1072 C CA . CYS A 1 135 ? 15.692 5.324 -7.720 1.00 88.50 135 CYS A CA 1
ATOM 1073 C C . CYS A 1 135 ? 16.841 6.310 -7.930 1.00 88.50 135 CYS A C 1
ATOM 1075 O O . CYS A 1 135 ? 16.626 7.464 -8.312 1.00 88.50 135 CYS A O 1
ATOM 1077 N N . THR A 1 136 ? 18.068 5.821 -7.766 1.00 89.38 136 THR A N 1
ATOM 1078 C CA . THR A 1 136 ? 19.291 6.528 -8.153 1.00 89.38 136 THR A CA 1
ATOM 1079 C C . THR A 1 136 ? 19.934 5.812 -9.331 1.00 89.38 136 THR A C 1
ATOM 1081 O O . THR A 1 136 ? 20.236 4.625 -9.252 1.00 89.38 136 THR A O 1
ATOM 1084 N N . THR A 1 137 ? 20.167 6.527 -10.429 1.00 89.25 137 THR A N 1
ATOM 1085 C CA . THR A 1 137 ? 20.790 5.961 -11.634 1.00 89.25 137 THR A CA 1
ATOM 1086 C C . THR A 1 137 ? 22.254 6.370 -11.757 1.00 89.25 137 THR A C 1
ATOM 1088 O O . THR A 1 137 ? 22.576 7.548 -11.586 1.00 89.25 137 THR A O 1
ATOM 1091 N N . PHE A 1 138 ? 23.117 5.433 -12.137 1.00 84.56 138 PHE A N 1
ATOM 1092 C CA . PHE A 1 138 ? 24.561 5.605 -12.290 1.00 84.56 138 PHE A CA 1
ATOM 1093 C C . PHE A 1 138 ? 25.022 5.269 -13.713 1.00 84.56 138 PHE A C 1
ATOM 1095 O O . PHE A 1 138 ? 24.358 4.543 -14.452 1.00 84.56 138 PHE A O 1
ATOM 1102 N N . GLY A 1 139 ? 26.203 5.774 -14.078 1.00 82.38 139 GLY A N 1
ATOM 1103 C CA . GLY A 1 139 ? 26.831 5.548 -15.381 1.00 82.38 139 GLY A CA 1
ATOM 1104 C C . GLY A 1 139 ? 26.593 6.691 -16.368 1.00 82.38 139 GLY A C 1
ATOM 1105 O O . GLY A 1 139 ? 25.658 7.479 -16.221 1.00 82.38 139 GLY A O 1
ATOM 1106 N N . ALA A 1 140 ? 27.453 6.780 -17.387 1.00 77.88 140 ALA A N 1
ATOM 1107 C CA . ALA A 1 140 ? 27.399 7.847 -18.393 1.00 77.88 140 ALA A CA 1
ATOM 1108 C C . ALA A 1 140 ? 26.044 7.904 -19.123 1.00 77.88 140 ALA A C 1
ATOM 1110 O O . ALA A 1 140 ? 25.603 8.983 -19.515 1.00 77.88 140 ALA A O 1
ATOM 1111 N N . TYR A 1 141 ? 25.370 6.755 -19.234 1.00 79.12 141 TYR A N 1
ATOM 1112 C CA . TYR A 1 141 ? 24.060 6.606 -19.866 1.00 79.12 141 TYR A CA 1
ATOM 1113 C C . TYR A 1 141 ? 22.980 6.079 -18.912 1.00 79.12 141 TYR A C 1
ATOM 1115 O O . TYR A 1 141 ? 21.978 5.550 -19.377 1.00 79.12 141 TYR A O 1
ATOM 1123 N N . LYS A 1 142 ? 23.157 6.240 -17.589 1.00 81.56 142 LYS A N 1
ATOM 1124 C CA . LYS A 1 142 ? 22.213 5.750 -16.563 1.00 81.56 142 LYS A CA 1
ATOM 1125 C C . LYS A 1 142 ? 21.961 4.236 -16.618 1.00 81.56 142 LYS A C 1
ATOM 1127 O O . LYS A 1 142 ? 20.871 3.793 -16.305 1.00 81.56 142 LYS A O 1
ATOM 1132 N N . GLU A 1 143 ? 22.964 3.455 -17.000 1.00 85.19 143 GLU A N 1
ATOM 1133 C CA . GLU A 1 143 ? 22.847 2.013 -17.275 1.00 85.19 143 GLU A CA 1
ATOM 1134 C C . GLU A 1 143 ? 22.473 1.178 -16.040 1.00 85.19 143 GLU A C 1
ATOM 1136 O O . GLU A 1 143 ? 21.922 0.089 -16.177 1.00 85.19 143 GLU A O 1
ATOM 1141 N N . ILE A 1 144 ? 22.768 1.673 -14.833 1.00 89.31 144 ILE A N 1
ATOM 1142 C CA . ILE A 1 144 ? 22.511 0.967 -13.573 1.00 89.31 144 ILE A CA 1
ATOM 1143 C C . ILE A 1 144 ? 21.578 1.807 -12.707 1.00 89.31 144 ILE A C 1
ATOM 1145 O O . ILE A 1 144 ? 21.906 2.944 -12.368 1.00 89.31 144 ILE A O 1
ATOM 1149 N N . GLY A 1 145 ? 20.450 1.230 -12.304 1.00 90.94 145 GLY A N 1
ATOM 1150 C CA . GLY A 1 145 ? 19.526 1.793 -11.326 1.00 90.94 145 GLY A CA 1
ATOM 11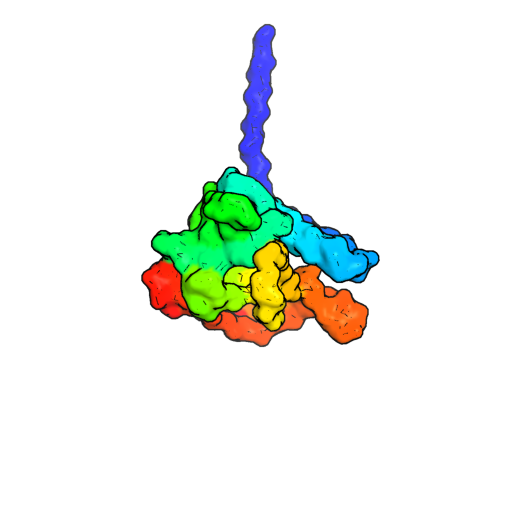51 C C . GLY A 1 145 ? 19.667 1.102 -9.972 1.00 90.94 145 GLY A C 1
ATOM 1152 O O . GLY A 1 145 ? 19.721 -0.125 -9.901 1.00 90.94 145 GLY A O 1
ATOM 1153 N N . LEU A 1 146 ? 19.714 1.893 -8.901 1.00 92.50 146 LEU A N 1
ATOM 1154 C CA . LEU A 1 146 ? 19.532 1.432 -7.527 1.00 92.50 146 LEU A CA 1
ATOM 1155 C C . LEU A 1 146 ? 18.157 1.876 -7.037 1.00 92.50 146 LEU A C 1
ATOM 1157 O O . LEU A 1 146 ? 17.837 3.062 -7.099 1.00 92.50 146 LEU A O 1
ATOM 1161 N N . ARG A 1 147 ? 17.359 0.926 -6.561 1.00 93.56 147 ARG A N 1
ATOM 1162 C CA . ARG A 1 147 ? 16.033 1.125 -5.979 1.00 93.56 147 ARG A CA 1
ATOM 1163 C C . ARG A 1 147 ? 16.169 1.407 -4.487 1.00 93.56 147 ARG A C 1
ATOM 1165 O O . ARG A 1 147 ? 16.888 0.703 -3.786 1.00 93.56 147 ARG A O 1
ATOM 1172 N N . HIS A 1 148 ? 15.446 2.403 -4.005 1.00 92.56 148 HIS A N 1
ATOM 1173 C CA . HIS A 1 148 ? 15.352 2.739 -2.591 1.00 92.56 148 HIS A CA 1
ATOM 1174 C C . HIS A 1 148 ? 13.882 2.743 -2.181 1.00 92.56 148 HIS A C 1
ATOM 1176 O O . HIS A 1 148 ? 13.034 3.222 -2.934 1.00 92.56 148 HIS A O 1
ATOM 1182 N N . TRP A 1 149 ? 13.588 2.269 -0.979 1.00 93.25 149 TRP A N 1
ATOM 1183 C CA . TRP A 1 149 ? 12.260 2.348 -0.380 1.00 93.25 149 TRP A CA 1
ATOM 1184 C C . TRP A 1 149 ? 12.286 3.360 0.748 1.00 93.25 149 TRP A C 1
ATOM 1186 O O . TRP A 1 149 ? 13.060 3.207 1.686 1.00 93.25 149 TRP A O 1
ATOM 1196 N N . VAL A 1 150 ? 11.471 4.404 0.648 1.00 90.50 150 VAL A N 1
ATOM 1197 C CA . VAL A 1 150 ? 11.373 5.449 1.670 1.00 90.50 150 VAL A CA 1
ATOM 1198 C C . VAL A 1 150 ? 10.115 5.210 2.485 1.00 90.50 150 VAL A C 1
ATOM 1200 O O . VAL A 1 150 ? 9.013 5.262 1.941 1.00 90.50 150 VAL A O 1
ATOM 1203 N N . SER A 1 151 ? 10.288 4.958 3.778 1.00 89.88 151 SER A N 1
ATOM 1204 C CA . SER A 1 151 ? 9.188 4.811 4.721 1.00 89.88 151 SER A CA 1
ATOM 1205 C C . SER A 1 151 ? 8.585 6.167 5.065 1.00 89.88 151 SER A C 1
ATOM 1207 O O . SER A 1 151 ? 9.292 7.136 5.355 1.00 89.88 151 SER A O 1
ATOM 1209 N N . LEU A 1 152 ? 7.260 6.225 5.007 1.00 83.69 152 LEU A N 1
ATOM 1210 C CA . LEU A 1 152 ? 6.472 7.428 5.224 1.00 83.69 152 LEU A CA 1
ATOM 1211 C C . LEU A 1 152 ? 5.799 7.440 6.595 1.00 83.69 152 LEU A C 1
ATOM 1213 O O . LEU A 1 152 ? 5.533 8.500 7.157 1.00 83.69 152 LEU A O 1
ATOM 1217 N N . VAL A 1 153 ? 5.496 6.269 7.148 1.00 82.25 153 VAL A N 1
ATOM 1218 C CA . VAL A 1 153 ? 4.852 6.178 8.457 1.00 82.25 153 VAL A CA 1
ATOM 1219 C C . VAL A 1 153 ? 5.883 5.756 9.490 1.00 82.25 153 VAL A C 1
ATOM 1221 O O . VAL A 1 153 ? 5.884 6.305 10.587 1.00 82.25 153 VAL A O 1
ATOM 1224 N N . LYS A 1 154 ? 6.812 4.848 9.191 1.00 81.12 154 LYS A N 1
ATOM 1225 C CA . LYS A 1 154 ? 7.841 4.460 10.164 1.00 81.12 154 LYS A CA 1
ATOM 1226 C C . LYS A 1 154 ? 9.080 5.354 10.093 1.00 81.12 154 LYS A C 1
ATOM 1228 O O . LYS A 1 154 ? 9.813 5.409 9.108 1.00 81.12 154 LYS A O 1
ATOM 1233 N N . GLY A 1 155 ? 9.349 6.019 11.212 1.00 71.50 155 GLY A N 1
ATOM 1234 C CA . GLY A 1 155 ? 10.636 6.661 11.446 1.00 71.50 155 GLY A CA 1
ATOM 1235 C C . GLY A 1 155 ? 11.654 5.681 12.028 1.00 71.50 155 GLY A C 1
ATOM 1236 O O . GLY A 1 155 ? 11.289 4.625 12.551 1.00 71.50 155 GLY A O 1
ATOM 1237 N N . ASP A 1 156 ? 12.930 6.056 11.973 1.00 69.62 156 ASP A N 1
ATOM 1238 C CA . ASP A 1 156 ? 13.985 5.397 12.746 1.00 69.62 156 ASP A CA 1
ATOM 1239 C C . ASP A 1 156 ? 13.767 5.578 14.270 1.00 69.62 156 ASP A C 1
ATOM 1241 O O . ASP A 1 156 ? 12.799 6.194 14.722 1.00 69.62 156 ASP A O 1
ATOM 1245 N N . GLU A 1 157 ? 14.672 5.063 15.108 1.00 68.62 157 GLU A N 1
ATOM 1246 C CA . GLU A 1 157 ? 14.574 5.204 16.575 1.00 68.62 157 GLU A CA 1
ATOM 1247 C C . GLU A 1 157 ? 14.502 6.668 17.054 1.00 68.62 157 GLU A C 1
ATOM 1249 O O . GLU A 1 157 ? 14.034 6.949 18.160 1.00 68.62 157 GLU A O 1
ATOM 1254 N N . LYS A 1 158 ? 14.962 7.610 16.225 1.00 68.12 158 LYS A N 1
ATOM 1255 C CA . LYS A 1 158 ? 14.939 9.057 16.463 1.00 68.12 158 LYS A CA 1
ATOM 1256 C C . LYS A 1 158 ? 13.804 9.757 15.707 1.00 68.12 158 LYS A C 1
ATOM 1258 O O . LYS A 1 158 ? 13.741 10.982 15.754 1.00 68.12 158 LYS A O 1
ATOM 1263 N N . ARG A 1 159 ? 12.902 8.988 15.086 1.00 66.25 159 ARG A N 1
ATOM 1264 C CA . ARG A 1 159 ? 11.767 9.413 14.252 1.00 66.25 159 ARG A CA 1
ATOM 1265 C C . ARG A 1 159 ? 12.137 10.076 12.926 1.00 66.25 159 ARG A C 1
ATOM 1267 O O . ARG A 1 159 ? 11.281 10.636 12.256 1.00 66.25 159 ARG A O 1
ATOM 1274 N N . HIS A 1 160 ? 13.384 9.973 12.484 1.00 68.31 160 HIS A N 1
ATOM 1275 C CA . HIS A 1 160 ? 13.731 10.477 11.161 1.00 68.31 160 HIS A CA 1
ATOM 1276 C C . HIS A 1 160 ? 13.148 9.583 10.064 1.00 68.31 160 HIS A C 1
ATOM 1278 O O . HIS A 1 160 ? 13.049 8.367 10.267 1.00 68.31 160 HIS A O 1
ATOM 1284 N N . PRO A 1 161 ? 12.830 10.152 8.885 1.00 70.50 161 PRO A N 1
ATOM 1285 C CA . PRO A 1 161 ? 12.496 9.367 7.707 1.00 70.50 161 PRO A CA 1
ATOM 1286 C C . PRO A 1 161 ? 13.549 8.283 7.470 1.00 70.50 161 PRO A C 1
ATOM 1288 O O . PRO A 1 161 ? 14.752 8.558 7.494 1.00 70.50 161 PRO A O 1
ATOM 1291 N N . SER A 1 162 ? 13.094 7.052 7.259 1.00 82.88 162 SER A N 1
ATOM 1292 C CA . SER A 1 162 ? 13.972 5.909 7.027 1.00 82.88 162 SER A CA 1
ATOM 1293 C C . SER A 1 162 ? 13.915 5.482 5.563 1.00 82.88 162 SER A C 1
ATOM 1295 O O . SER A 1 162 ? 12.871 5.565 4.914 1.00 82.88 162 SER A O 1
ATOM 1297 N N . ALA A 1 163 ? 15.059 5.056 5.027 1.00 86.81 163 ALA A N 1
ATOM 1298 C CA . ALA A 1 163 ? 15.150 4.490 3.690 1.00 86.81 163 ALA A CA 1
ATOM 1299 C C . ALA A 1 163 ? 15.882 3.147 3.735 1.00 86.81 163 ALA A C 1
ATOM 1301 O O . ALA A 1 163 ? 16.895 3.017 4.428 1.00 86.81 163 ALA A O 1
ATOM 1302 N N . SER A 1 164 ? 15.381 2.165 2.990 1.00 89.00 164 SER A N 1
ATOM 1303 C CA . SER A 1 164 ? 15.971 0.834 2.872 1.00 89.00 164 SER A CA 1
ATOM 1304 C C . SER A 1 164 ? 16.311 0.492 1.422 1.00 89.00 164 SER A C 1
ATOM 1306 O O . SER A 1 164 ? 15.754 1.029 0.462 1.00 89.00 164 SER A O 1
ATOM 1308 N N . ASN A 1 165 ? 17.274 -0.416 1.291 1.00 90.94 165 ASN A N 1
ATOM 1309 C CA . ASN A 1 165 ? 17.789 -0.945 0.039 1.00 90.94 165 ASN A CA 1
ATOM 1310 C C . ASN A 1 165 ? 17.650 -2.461 0.109 1.00 90.94 165 ASN A C 1
ATOM 1312 O O . ASN A 1 165 ? 18.511 -3.127 0.684 1.00 90.94 165 ASN A O 1
ATOM 1316 N N . GLU A 1 166 ? 16.552 -2.991 -0.409 1.00 92.19 166 GLU A N 1
ATOM 1317 C CA . GLU A 1 166 ? 16.250 -4.416 -0.319 1.00 92.19 166 GLU A CA 1
ATOM 1318 C C . GLU A 1 166 ? 15.502 -4.905 -1.554 1.00 92.19 166 GLU A C 1
ATOM 1320 O O . GLU A 1 166 ? 14.766 -4.148 -2.199 1.00 92.19 166 GLU A O 1
ATOM 1325 N N . AS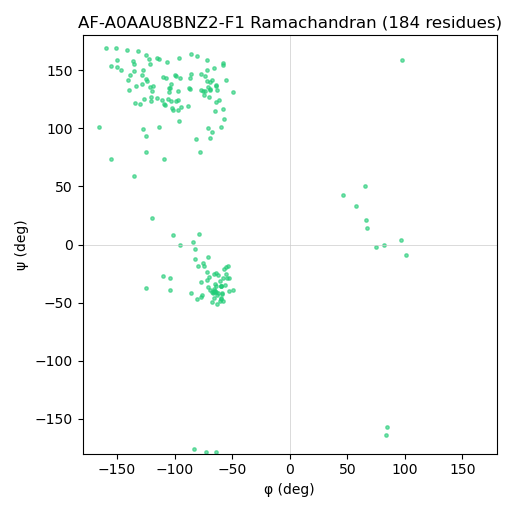P A 1 167 ? 15.724 -6.178 -1.870 1.00 95.00 167 ASP A N 1
ATOM 1326 C CA . ASP A 1 167 ? 14.880 -6.908 -2.802 1.00 95.00 167 ASP A CA 1
ATOM 1327 C C . ASP A 1 167 ? 13.530 -7.151 -2.123 1.00 95.00 167 ASP A C 1
ATOM 1329 O O . ASP A 1 167 ? 13.476 -7.536 -0.953 1.00 95.00 167 ASP A O 1
ATOM 1333 N N . LYS A 1 168 ? 12.440 -6.930 -2.856 1.00 97.12 168 LYS A N 1
ATOM 1334 C CA . LYS A 1 168 ? 11.090 -7.225 -2.375 1.00 97.12 168 LYS A CA 1
ATOM 1335 C C . LYS A 1 168 ? 10.387 -8.200 -3.296 1.00 97.12 168 LYS A C 1
ATOM 1337 O O . LYS A 1 168 ? 10.417 -8.047 -4.517 1.00 97.12 168 LYS A O 1
ATOM 1342 N N . GLU A 1 169 ? 9.739 -9.184 -2.694 1.00 97.88 169 GLU A N 1
ATOM 1343 C CA . GLU A 1 169 ? 9.046 -10.266 -3.384 1.00 97.88 169 GLU A CA 1
ATOM 1344 C C . GLU A 1 169 ? 7.562 -10.242 -3.029 1.00 97.88 169 GLU A C 1
ATOM 1346 O O . GLU A 1 169 ? 7.185 -10.073 -1.868 1.00 97.88 169 GLU A O 1
ATOM 1351 N N . TYR A 1 170 ? 6.725 -10.413 -4.045 1.00 98.38 170 TYR A N 1
ATOM 1352 C CA . TYR A 1 170 ? 5.274 -10.382 -3.935 1.00 98.38 170 TYR A CA 1
ATOM 1353 C C . TYR A 1 170 ? 4.647 -11.435 -4.844 1.00 98.38 170 TYR A C 1
ATOM 1355 O O . TYR A 1 170 ? 5.279 -11.946 -5.769 1.00 98.38 170 TYR A O 1
ATOM 1363 N N . VAL A 1 171 ? 3.356 -11.673 -4.635 1.00 98.25 171 VAL A N 1
ATOM 1364 C CA . VAL A 1 171 ? 2.484 -12.362 -5.583 1.00 98.25 171 VAL A CA 1
ATOM 1365 C C . VAL A 1 171 ? 1.788 -11.300 -6.428 1.00 98.25 171 VAL A C 1
ATOM 1367 O O . VAL A 1 171 ? 1.059 -10.450 -5.910 1.00 98.25 171 VAL A O 1
ATOM 1370 N N . ALA A 1 172 ? 2.021 -11.307 -7.739 1.00 98.00 172 ALA A N 1
ATOM 1371 C CA . ALA A 1 172 ? 1.315 -10.441 -8.672 1.00 98.00 172 ALA A CA 1
ATOM 1372 C C . ALA A 1 172 ? -0.191 -10.692 -8.573 1.00 98.00 172 ALA A C 1
ATOM 1374 O O . ALA A 1 172 ? -0.636 -11.811 -8.332 1.00 98.00 172 ALA A O 1
ATOM 1375 N N . LYS A 1 173 ? -1.014 -9.701 -8.921 1.00 95.31 173 LYS A N 1
ATOM 1376 C CA . LYS A 1 173 ? -2.473 -9.894 -9.015 1.00 95.31 173 LYS A CA 1
ATOM 1377 C C . LYS A 1 173 ? -2.890 -11.039 -9.952 1.00 95.31 173 LYS A C 1
ATOM 1379 O O . LYS A 1 173 ? -4.030 -11.478 -9.910 1.00 95.31 173 LYS A O 1
ATOM 1384 N N . GLY A 1 174 ? -2.006 -11.472 -10.855 1.00 94.12 174 GLY A N 1
ATOM 1385 C CA . GLY A 1 174 ? -2.221 -12.620 -11.739 1.00 94.12 174 GLY A CA 1
ATOM 1386 C C . GLY A 1 174 ? -1.993 -13.985 -11.080 1.00 94.12 174 GLY A C 1
ATOM 1387 O O . GLY A 1 174 ? -2.516 -14.969 -11.604 1.00 94.12 174 GLY A O 1
ATOM 1388 N N . GLY A 1 175 ? -1.277 -14.022 -9.952 1.00 93.69 175 GLY A N 1
ATOM 1389 C CA . GLY A 1 175 ? -0.800 -15.220 -9.257 1.00 93.69 175 GLY A CA 1
ATOM 1390 C C . GLY A 1 175 ? 0.679 -15.549 -9.504 1.00 93.69 175 GLY A C 1
ATOM 1391 O O . GLY A 1 175 ? 1.207 -16.437 -8.848 1.00 93.69 175 GLY A O 1
ATOM 1392 N N . ASP A 1 176 ? 1.337 -14.854 -10.434 1.00 96.75 176 ASP A N 1
ATOM 1393 C CA . ASP A 1 176 ? 2.758 -15.050 -10.750 1.00 96.75 176 ASP A CA 1
ATOM 1394 C C . ASP A 1 176 ? 3.675 -14.331 -9.747 1.00 96.75 176 ASP A C 1
ATOM 1396 O O . ASP A 1 176 ? 3.251 -13.391 -9.072 1.00 96.75 176 ASP A O 1
ATOM 1400 N N . ASP A 1 177 ? 4.950 -14.710 -9.704 1.00 97.50 177 ASP A N 1
ATOM 1401 C CA . ASP A 1 177 ? 5.951 -14.020 -8.888 1.00 97.50 177 ASP A CA 1
ATOM 1402 C C . ASP A 1 177 ? 6.167 -12.575 -9.374 1.00 97.50 177 ASP A C 1
ATOM 1404 O O . ASP A 1 177 ? 6.272 -12.298 -10.575 1.00 97.50 177 ASP A O 1
ATOM 1408 N N . TYR A 1 178 ? 6.267 -11.640 -8.431 1.00 97.81 178 TYR A N 1
ATOM 1409 C CA . TYR A 1 178 ? 6.549 -10.231 -8.691 1.00 97.81 178 TYR A CA 1
ATOM 1410 C C . TYR A 1 178 ? 7.729 -9.772 -7.834 1.00 97.81 178 TYR A C 1
ATOM 1412 O O . TYR A 1 178 ? 7.573 -9.465 -6.654 1.00 97.81 178 TYR A O 1
ATOM 1420 N N . CYS A 1 179 ? 8.921 -9.726 -8.429 1.00 96.56 179 CYS A N 1
ATOM 1421 C CA . CYS A 1 179 ? 10.155 -9.356 -7.736 1.00 96.56 179 CYS A CA 1
ATOM 1422 C C . CYS A 1 179 ? 10.597 -7.940 -8.120 1.00 96.56 179 CYS A C 1
ATOM 1424 O O . CYS A 1 179 ? 10.711 -7.605 -9.301 1.00 96.56 179 CYS A O 1
ATOM 1426 N N . LEU A 1 180 ? 10.908 -7.125 -7.117 1.00 95.75 180 LEU A N 1
ATOM 1427 C CA . LEU A 1 180 ? 11.515 -5.808 -7.264 1.00 95.75 180 LEU A CA 1
ATOM 1428 C C . LEU A 1 180 ? 12.919 -5.847 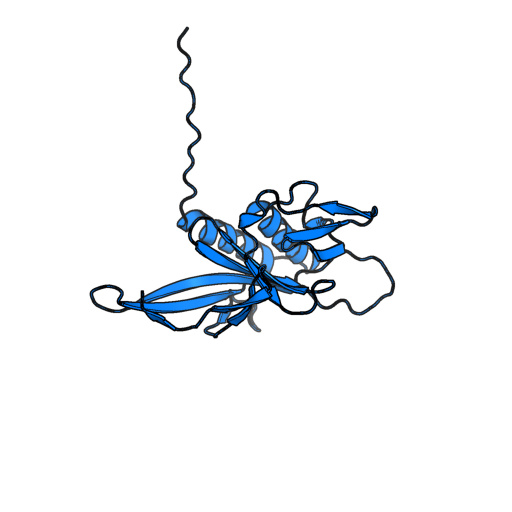-6.673 1.00 95.75 180 LEU A C 1
ATOM 1430 O O . LEU A 1 180 ? 13.087 -5.774 -5.458 1.00 95.75 180 LEU A O 1
ATOM 1434 N N . THR A 1 181 ? 13.926 -5.959 -7.537 1.00 94.31 181 THR A N 1
ATOM 1435 C CA . THR A 1 181 ? 15.322 -6.010 -7.102 1.00 94.31 181 THR A CA 1
ATOM 1436 C C . THR A 1 181 ? 15.847 -4.625 -6.725 1.00 94.31 181 THR A C 1
ATOM 1438 O O . THR A 1 181 ? 15.495 -3.602 -7.330 1.00 94.31 181 THR A O 1
ATOM 1441 N N . PHE A 1 182 ? 16.742 -4.603 -5.742 1.00 90.19 182 PHE A N 1
ATOM 1442 C CA . PHE A 1 182 ? 17.482 -3.435 -5.286 1.00 90.19 182 PHE A CA 1
ATOM 1443 C C . PHE A 1 182 ? 18.333 -2.830 -6.408 1.00 90.19 182 PHE A C 1
ATOM 1445 O O . PHE A 1 182 ? 18.470 -1.614 -6.494 1.00 90.19 182 PHE A O 1
ATOM 1452 N N . SER A 1 183 ? 18.894 -3.658 -7.290 1.00 89.94 183 SER A N 1
ATOM 1453 C CA . SER A 1 183 ? 19.664 -3.194 -8.447 1.00 89.94 183 SER A CA 1
ATOM 1454 C C . SER A 1 183 ? 19.098 -3.753 -9.744 1.00 89.94 183 SER A C 1
ATOM 1456 O O . SER A 1 183 ? 18.671 -4.909 -9.791 1.00 89.94 183 SER A O 1
ATOM 1458 N N . TYR A 1 184 ? 19.081 -2.930 -10.790 1.00 85.69 184 TYR A N 1
ATOM 1459 C CA . TYR A 1 184 ? 18.579 -3.314 -12.106 1.00 85.69 184 TYR A CA 1
ATOM 1460 C C . TYR A 1 184 ? 19.301 -2.552 -13.221 1.00 85.69 184 TYR A C 1
ATOM 1462 O O . TYR A 1 184 ? 19.805 -1.445 -13.022 1.00 85.69 184 TYR A O 1
ATOM 1470 N N . ALA A 1 185 ? 19.358 -3.161 -14.405 1.00 85.00 185 ALA A N 1
ATOM 1471 C CA . ALA A 1 185 ? 19.778 -2.465 -15.615 1.00 85.00 185 ALA A CA 1
ATOM 1472 C C . ALA A 1 185 ? 18.623 -1.578 -16.106 1.00 85.00 185 ALA A C 1
ATOM 1474 O O . ALA A 1 185 ? 17.479 -2.038 -16.126 1.00 85.00 185 ALA A O 1
ATOM 1475 N N . CYS A 1 186 ? 18.916 -0.320 -16.439 1.00 73.69 186 CYS A N 1
ATOM 1476 C CA . CYS A 1 186 ? 17.924 0.627 -16.963 1.00 73.69 186 CYS A CA 1
ATOM 1477 C C . CYS A 1 186 ? 17.735 0.506 -18.478 1.00 73.69 186 CYS A C 1
ATOM 1479 O O . CYS A 1 186 ? 18.706 0.132 -19.175 1.00 73.69 186 CYS A O 1
#